Protein AF-A0A2J8W135-F1 (afdb_monomer)

pLDDT: mean 88.97, std 16.4, range [32.12, 98.81]

Radius of gyration: 19.26 Å; Cα contacts (8 Å, |Δi|>4): 337; chains: 1; bounding box: 46×41×53 Å

Foldseek 3Di:
DPLAADVVQPVVVQAGAALVNVLVVVLQLLLLVQQPQLQVQCNAPPAHGDHRNDDGNSNRPRDPPDPQNCCVAPVVDHDDDDPQDNDPDDDPVCVVVSCVRRVSSVVRSVLLQLADEKAFDADPVRQTDWFKFKDWPSRAHPHGDIAHPRRMDDDHDHQAWTWIFTGDPPDDRDDTDIDHDGDDPPDSDRPYDYDDD

Sequence (197 aa):
PFDNGVQATGALYSRSLTPDDDVFQYLAHTYASRNPNMKKGDECKNKMNFPNGVTNGYSWYPLQGGMQDYNYIWAQCFEITLELSCCKYPREEKLPSFWNNNKASLMEYIKQVHLGVKGQVFDQNGNPLPNVIVEVQDRKHICPYRTNKYGEYYLLLLPGSYIINVTVSGHDPHLTKLLSFACKRGQDEFCLTSLMS

Secondary structure (DSSP, 8-state):
--SS--GGGTGGGT----TTHHHHHHHHHHHHTT-TTGGGS--STTS---GGG---HHHH---TT-HHHHHHHHS----------SSSS--GGGHHHHHHHHHHHHHHHHHGGG-SEEEE-B-TTS-B-TT-EEEETT---SS--B--TTSEEEE---SEEEEEEEE-TTS---EEEEEEE---TT-----------

InterPro domains:
  IPR000834 Peptidase M14, carboxypeptidase A [PF00246] (13-104)
  IPR000834 Peptidase M14, carboxypeptidase A [PS52035] (1-113)
  IPR000834 Peptidase M14, carboxypeptidase A [SM00631] (1-197)
  IPR008969 Carboxypeptidase-like, regulatory domain superfamily [SSF49464] (116-178)
  IPR050753 Peptidase M14 domain-containing protein [PTHR11532] (1-176)

Structure (mmCIF, N/CA/C/O backbone):
data_AF-A0A2J8W135-F1
#
_entry.id   AF-A0A2J8W135-F1
#
loop_
_atom_site.group_PDB
_atom_site.id
_atom_site.type_symbol
_atom_site.label_atom_id
_atom_site.label_alt_id
_atom_site.label_comp_id
_atom_site.label_asym_id
_atom_site.label_entity_id
_atom_site.label_seq_id
_atom_site.pdbx_PDB_ins_code
_atom_site.Cartn_x
_atom_site.Cartn_y
_atom_site.Cartn_z
_atom_site.occupancy
_atom_site.B_iso_or_equiv
_atom_site.auth_seq_id
_atom_site.auth_comp_id
_atom_site.auth_asym_id
_atom_site.auth_atom_id
_atom_site.pdbx_PDB_model_num
ATOM 1 N N . PRO A 1 1 ? 3.647 5.207 -2.486 1.00 94.94 1 PRO A N 1
ATOM 2 C CA . PRO A 1 1 ? 2.973 6.467 -2.109 1.00 94.94 1 PRO A CA 1
ATOM 3 C C . PRO A 1 1 ? 3.757 7.273 -1.056 1.00 94.94 1 PRO A C 1
ATOM 5 O O . PRO A 1 1 ? 4.661 6.739 -0.425 1.00 94.94 1 PRO A O 1
ATOM 8 N N . PHE A 1 2 ? 3.456 8.556 -0.881 1.00 98.38 2 PHE A N 1
ATOM 9 C CA . PHE A 1 2 ? 2.606 9.300 -1.812 1.00 98.38 2 PHE A CA 1
ATOM 10 C C . PHE A 1 2 ? 3.360 9.610 -3.114 1.00 98.38 2 PHE A C 1
ATOM 12 O O . PHE A 1 2 ? 4.586 9.766 -3.108 1.00 98.38 2 PHE A O 1
ATOM 19 N N . ASP A 1 3 ? 2.637 9.660 -4.229 1.00 97.56 3 ASP A N 1
ATOM 20 C CA . ASP A 1 3 ? 3.190 10.133 -5.498 1.00 97.56 3 ASP A CA 1
ATOM 21 C C . ASP A 1 3 ? 3.184 11.666 -5.564 1.00 97.56 3 ASP A C 1
ATOM 23 O O . ASP A 1 3 ? 4.073 12.264 -6.169 1.00 97.56 3 ASP A O 1
ATOM 27 N N . ASN A 1 4 ? 2.243 12.319 -4.876 1.00 97.25 4 ASN A N 1
ATOM 28 C CA . ASN A 1 4 ? 2.271 13.757 -4.613 1.00 97.25 4 ASN A CA 1
ATOM 29 C C . ASN A 1 4 ? 2.736 14.081 -3.177 1.00 97.25 4 ASN A C 1
ATOM 31 O O . ASN A 1 4 ? 2.881 13.203 -2.329 1.00 97.25 4 ASN A O 1
ATOM 35 N N . GLY A 1 5 ? 2.979 15.353 -2.861 1.00 95.75 5 GLY A N 1
ATOM 36 C CA . GLY A 1 5 ? 3.451 15.730 -1.532 1.00 95.75 5 GLY A CA 1
ATOM 37 C C . GLY A 1 5 ? 3.253 17.188 -1.160 1.00 95.75 5 GLY A C 1
ATOM 38 O O . GLY A 1 5 ? 3.021 18.055 -1.998 1.00 95.75 5 GLY A O 1
ATOM 39 N N . VAL A 1 6 ? 3.365 17.441 0.141 1.00 96.12 6 VAL A N 1
ATOM 40 C CA . VAL A 1 6 ? 3.362 18.772 0.757 1.00 96.12 6 VAL A CA 1
ATOM 41 C C . VAL A 1 6 ? 4.519 18.862 1.752 1.00 96.12 6 VAL A C 1
ATOM 43 O O . VAL A 1 6 ? 5.161 17.863 2.076 1.00 96.12 6 VAL A O 1
ATOM 46 N N . GLN A 1 7 ? 4.803 20.053 2.283 1.00 96.00 7 GLN A N 1
ATOM 47 C CA . GLN A 1 7 ? 5.889 20.221 3.257 1.00 96.00 7 GLN A CA 1
ATOM 48 C C . GLN A 1 7 ? 5.752 19.267 4.458 1.00 96.00 7 GLN A C 1
ATOM 50 O O . GLN A 1 7 ? 6.748 18.689 4.886 1.00 96.00 7 GLN A O 1
ATOM 55 N N . ALA A 1 8 ? 4.524 19.045 4.939 1.00 94.25 8 ALA A N 1
ATOM 56 C CA . ALA A 1 8 ? 4.234 18.159 6.067 1.00 94.25 8 ALA A CA 1
ATOM 57 C C . ALA A 1 8 ? 4.579 16.680 5.808 1.00 94.25 8 ALA A C 1
ATOM 59 O O . ALA A 1 8 ? 4.915 15.971 6.749 1.00 94.25 8 ALA A O 1
ATOM 60 N N . THR A 1 9 ? 4.545 16.219 4.553 1.00 95.00 9 THR A N 1
ATOM 61 C CA . THR A 1 9 ? 4.928 14.843 4.187 1.00 95.00 9 THR A CA 1
ATOM 62 C C . THR A 1 9 ? 6.405 14.720 3.805 1.00 95.00 9 THR A C 1
ATOM 64 O O . THR A 1 9 ? 6.890 13.618 3.553 1.00 95.00 9 THR A O 1
ATOM 67 N N . GLY A 1 10 ? 7.146 15.835 3.807 1.00 95.31 10 GLY A N 1
ATOM 68 C CA . GLY A 1 10 ? 8.584 15.863 3.556 1.00 95.31 10 GLY A CA 1
ATOM 69 C C . GLY A 1 10 ? 8.989 16.340 2.164 1.00 95.31 10 GLY A C 1
ATOM 70 O O . GLY A 1 10 ? 10.135 16.105 1.786 1.00 95.31 10 GLY A O 1
ATOM 71 N N . ALA A 1 11 ? 8.116 17.036 1.422 1.00 94.81 11 ALA A N 1
ATOM 72 C CA . ALA A 1 11 ? 8.385 17.469 0.043 1.00 94.81 11 ALA A CA 1
ATOM 73 C C . ALA A 1 11 ? 9.713 18.239 -0.133 1.00 94.81 11 ALA A C 1
ATOM 75 O O . ALA A 1 11 ? 10.390 18.074 -1.146 1.00 94.81 11 ALA A O 1
ATOM 76 N N . LEU A 1 12 ? 10.136 19.022 0.872 1.00 95.19 12 LEU A N 1
ATOM 77 C CA . LEU A 1 12 ? 11.428 19.735 0.873 1.00 95.19 12 LEU A CA 1
ATOM 78 C C . LEU A 1 12 ? 12.649 18.801 0.903 1.00 95.19 12 LEU A C 1
ATOM 80 O O . LEU A 1 12 ? 13.740 19.193 0.505 1.00 95.19 12 LEU A O 1
ATOM 84 N N . TYR A 1 13 ? 12.464 17.563 1.355 1.00 95.81 13 TYR A N 1
ATOM 85 C CA . TYR A 1 13 ? 13.472 16.506 1.373 1.00 95.81 13 TYR A CA 1
ATOM 86 C C . TYR A 1 13 ? 13.341 15.564 0.168 1.00 95.81 13 TYR A C 1
ATOM 88 O O . TYR A 1 13 ? 13.873 14.459 0.205 1.00 95.81 13 TYR A O 1
ATOM 96 N N . SER A 1 14 ? 12.619 15.978 -0.883 1.00 95.88 14 SER A N 1
ATOM 97 C CA . SER A 1 14 ? 12.374 15.173 -2.090 1.00 95.88 14 SER A CA 1
ATOM 98 C C . SER A 1 14 ? 11.772 13.795 -1.783 1.00 95.88 14 SER A C 1
ATOM 100 O O . SER A 1 14 ? 12.155 12.789 -2.374 1.00 95.88 14 SER A O 1
ATOM 102 N N . ARG A 1 15 ? 10.835 13.739 -0.831 1.00 96.06 15 ARG A N 1
ATOM 103 C CA . ARG A 1 15 ? 10.061 12.541 -0.464 1.00 96.06 15 ARG A CA 1
ATOM 104 C C . ARG A 1 15 ? 8.670 12.934 0.020 1.00 96.06 15 ARG A C 1
ATOM 106 O O . ARG A 1 15 ? 8.476 14.060 0.466 1.00 96.06 15 ARG A O 1
ATOM 113 N N . SER A 1 16 ? 7.725 12.004 -0.023 1.00 98.25 16 SER A N 1
ATOM 114 C CA . SER A 1 16 ? 6.396 12.192 0.561 1.00 98.25 16 SER A CA 1
ATOM 115 C C . SER A 1 16 ? 5.960 10.919 1.279 1.00 98.25 16 SER A C 1
ATOM 117 O O . SER A 1 16 ? 5.595 9.937 0.633 1.00 98.25 16 SER A O 1
ATOM 119 N N . LEU A 1 17 ? 6.068 10.911 2.609 1.00 98.19 17 LEU A N 1
ATOM 120 C CA . LEU A 1 17 ? 5.848 9.715 3.427 1.00 98.19 17 LEU A CA 1
ATOM 121 C C . LEU A 1 17 ? 4.384 9.586 3.864 1.00 98.19 17 LEU A C 1
ATOM 123 O O . LEU A 1 17 ? 3.736 10.575 4.215 1.00 98.19 17 LEU A O 1
ATOM 127 N N . THR A 1 18 ? 3.887 8.353 3.872 1.00 98.25 18 THR A N 1
ATOM 128 C CA . THR A 1 18 ? 2.586 7.980 4.438 1.00 98.25 18 THR A CA 1
ATOM 129 C C . THR A 1 18 ? 2.711 7.650 5.931 1.00 98.25 18 THR A C 1
ATOM 131 O O . THR A 1 18 ? 3.793 7.253 6.368 1.00 98.25 18 THR A O 1
ATOM 134 N N . PRO A 1 19 ? 1.618 7.710 6.715 1.00 98.06 19 PRO A N 1
ATOM 135 C CA . PRO A 1 19 ? 1.574 7.119 8.057 1.00 98.06 19 PRO A CA 1
ATOM 136 C C . PRO A 1 19 ? 2.049 5.653 8.124 1.00 98.06 19 PRO A C 1
ATOM 138 O O . PRO A 1 19 ? 2.665 5.261 9.110 1.00 98.06 19 PRO A O 1
ATOM 141 N N . ASP A 1 20 ? 1.824 4.869 7.062 1.00 98.38 20 ASP A N 1
ATOM 142 C CA . ASP A 1 20 ? 2.224 3.455 6.950 1.00 98.38 20 ASP A CA 1
ATOM 143 C C . ASP A 1 20 ? 3.418 3.231 6.003 1.00 98.38 20 ASP A C 1
ATOM 145 O O . ASP A 1 20 ? 3.472 2.241 5.269 1.00 98.38 20 ASP A O 1
ATOM 149 N N . ASP A 1 21 ? 4.365 4.175 5.952 1.00 98.50 21 ASP A N 1
ATOM 150 C CA . ASP A 1 21 ? 5.515 4.099 5.030 1.00 98.50 21 ASP A CA 1
ATOM 151 C C . ASP A 1 21 ? 6.329 2.801 5.201 1.00 98.50 21 ASP A C 1
ATOM 153 O O . ASP A 1 21 ? 6.804 2.227 4.223 1.00 98.50 21 ASP A O 1
ATOM 157 N N . ASP A 1 22 ? 6.411 2.273 6.424 1.00 98.25 22 ASP A N 1
ATOM 158 C CA . ASP A 1 22 ? 7.051 0.992 6.725 1.00 98.25 22 ASP A CA 1
ATOM 159 C C . ASP A 1 22 ? 6.372 -0.190 6.011 1.00 98.25 22 ASP A C 1
ATOM 161 O O . ASP A 1 22 ? 7.045 -1.034 5.410 1.00 98.25 22 ASP A O 1
ATOM 165 N N . VAL A 1 23 ? 5.036 -0.229 6.021 1.00 98.31 23 VAL A N 1
ATOM 166 C CA . VAL A 1 23 ? 4.239 -1.250 5.334 1.00 98.31 23 VAL A CA 1
ATOM 167 C C . VAL A 1 23 ? 4.392 -1.093 3.823 1.00 98.31 23 VAL A C 1
ATOM 169 O O . VAL A 1 23 ? 4.637 -2.083 3.138 1.00 98.31 23 VAL A O 1
ATOM 172 N N . PHE A 1 24 ? 4.330 0.129 3.283 1.00 98.81 24 PHE A N 1
ATOM 173 C CA . PHE A 1 24 ? 4.513 0.351 1.844 1.00 98.81 24 PHE A CA 1
ATOM 174 C C . PHE A 1 24 ? 5.907 -0.043 1.353 1.00 98.81 24 PHE A C 1
ATOM 176 O O . PHE A 1 24 ? 6.020 -0.698 0.313 1.00 98.81 24 PHE A O 1
ATOM 183 N N . GLN A 1 25 ? 6.961 0.288 2.103 1.00 98.62 25 GLN A N 1
ATOM 184 C CA . GLN A 1 25 ? 8.315 -0.165 1.786 1.00 98.62 25 GLN A CA 1
ATOM 185 C C . GLN A 1 25 ? 8.402 -1.695 1.803 1.00 98.62 25 GLN A C 1
ATOM 187 O O . GLN A 1 25 ? 8.938 -2.293 0.867 1.00 98.62 25 GLN A O 1
ATOM 192 N N . TYR A 1 26 ? 7.825 -2.349 2.815 1.00 98.56 26 TYR A N 1
ATOM 193 C CA . TYR A 1 26 ? 7.779 -3.809 2.892 1.00 98.56 26 TYR A CA 1
ATOM 194 C C . TYR A 1 26 ? 7.028 -4.440 1.706 1.00 98.56 26 TYR A C 1
ATOM 196 O O . TYR A 1 26 ? 7.513 -5.402 1.104 1.00 98.56 26 TYR A O 1
ATOM 204 N N . LEU A 1 27 ? 5.872 -3.887 1.328 1.00 98.69 27 LEU A N 1
ATOM 205 C CA . LEU A 1 27 ? 5.065 -4.338 0.191 1.00 98.69 27 LEU A CA 1
ATOM 206 C C . LEU A 1 27 ? 5.826 -4.201 -1.137 1.00 98.69 27 LEU A C 1
ATOM 208 O O . LEU A 1 27 ? 5.899 -5.159 -1.913 1.00 98.69 27 LEU A O 1
ATOM 212 N N . ALA A 1 28 ? 6.459 -3.049 -1.372 1.00 98.75 28 ALA A N 1
ATOM 213 C CA . ALA A 1 28 ? 7.269 -2.809 -2.563 1.00 98.75 28 ALA A CA 1
ATOM 214 C C . ALA A 1 28 ? 8.467 -3.773 -2.635 1.00 98.75 28 ALA A C 1
ATOM 216 O O . ALA A 1 28 ? 8.700 -4.413 -3.665 1.00 98.75 28 ALA A O 1
ATOM 217 N N . HIS A 1 29 ? 9.186 -3.957 -1.522 1.00 98.56 29 HIS A N 1
ATOM 218 C CA . HIS A 1 29 ? 10.300 -4.902 -1.446 1.00 98.56 29 HIS A CA 1
ATOM 219 C C . HIS A 1 29 ? 9.859 -6.359 -1.618 1.00 98.56 29 HIS A C 1
ATOM 221 O O . HIS A 1 29 ? 10.585 -7.144 -2.234 1.00 98.56 29 HIS A O 1
ATOM 227 N N . THR A 1 30 ? 8.677 -6.733 -1.125 1.00 98.50 30 THR A N 1
ATOM 228 C CA . THR A 1 30 ? 8.120 -8.081 -1.312 1.00 98.50 30 THR A CA 1
ATOM 229 C C . THR A 1 30 ? 7.990 -8.410 -2.796 1.00 98.50 30 THR A C 1
ATOM 231 O O . THR A 1 30 ? 8.451 -9.466 -3.233 1.00 98.50 30 THR A O 1
ATOM 234 N N . TYR A 1 31 ? 7.454 -7.482 -3.593 1.00 98.75 31 TYR A N 1
ATOM 235 C CA . TYR A 1 31 ? 7.347 -7.672 -5.037 1.00 98.75 31 TYR A CA 1
ATOM 236 C C . TYR A 1 31 ? 8.724 -7.653 -5.719 1.00 98.75 31 TYR A C 1
ATOM 238 O O . TYR A 1 31 ? 9.101 -8.604 -6.416 1.00 98.75 31 TYR A O 1
ATOM 246 N N . ALA A 1 32 ? 9.495 -6.582 -5.503 1.00 98.44 32 ALA A N 1
ATOM 247 C CA . ALA A 1 32 ? 10.746 -6.329 -6.214 1.00 98.44 32 ALA A CA 1
ATOM 248 C C . ALA A 1 32 ? 11.812 -7.396 -5.934 1.00 98.44 32 ALA A C 1
ATOM 250 O O . ALA A 1 32 ? 12.484 -7.857 -6.856 1.00 98.44 32 ALA A O 1
ATOM 251 N N . SER A 1 33 ? 11.927 -7.871 -4.688 1.00 98.19 33 SER A N 1
ATOM 252 C CA . SER A 1 33 ? 12.932 -8.871 -4.290 1.00 98.19 33 SER A CA 1
ATOM 253 C C . SER A 1 33 ? 12.772 -10.228 -4.989 1.00 98.19 33 SER A C 1
ATOM 255 O O . SER A 1 33 ? 13.736 -11.003 -5.075 1.00 98.19 33 SER A O 1
ATOM 257 N N . ARG A 1 34 ? 11.567 -10.515 -5.498 1.00 98.19 34 ARG A N 1
ATOM 258 C CA . ARG A 1 34 ? 11.204 -11.748 -6.209 1.00 98.19 34 ARG A CA 1
ATOM 259 C C . ARG A 1 34 ? 11.261 -11.618 -7.729 1.00 98.19 34 ARG A C 1
ATOM 261 O O . ARG A 1 34 ? 11.247 -12.647 -8.399 1.00 98.19 34 ARG A O 1
ATOM 268 N N . ASN A 1 35 ? 11.413 -10.404 -8.257 1.00 98.44 35 ASN A N 1
ATOM 269 C CA . ASN A 1 35 ? 11.597 -10.170 -9.683 1.00 98.44 35 ASN A CA 1
ATOM 270 C C . ASN A 1 35 ? 13.106 -10.026 -9.993 1.00 98.44 35 ASN A C 1
ATOM 272 O O . ASN A 1 35 ? 13.745 -9.076 -9.526 1.00 98.44 35 ASN A O 1
ATOM 276 N N . PRO A 1 36 ? 13.707 -10.939 -10.786 1.00 96.88 36 PRO A N 1
ATOM 277 C CA . PRO A 1 36 ? 15.146 -10.935 -11.059 1.00 96.88 36 PRO A CA 1
ATOM 278 C C . PRO A 1 36 ? 15.677 -9.669 -11.737 1.00 96.88 36 PRO A C 1
ATOM 280 O O . PRO A 1 36 ? 16.853 -9.348 -11.571 1.00 96.88 36 PRO A O 1
ATOM 283 N N . ASN A 1 37 ? 14.844 -8.971 -12.511 1.00 95.44 37 ASN A N 1
ATOM 284 C CA . ASN A 1 37 ? 15.227 -7.756 -13.227 1.00 95.44 37 ASN A CA 1
ATOM 285 C C . ASN A 1 37 ? 15.028 -6.520 -12.352 1.00 95.44 37 ASN A C 1
ATOM 287 O O . ASN A 1 37 ? 15.956 -5.732 -12.198 1.00 95.44 37 ASN A O 1
ATOM 291 N N . MET A 1 38 ? 13.859 -6.400 -11.717 1.00 96.94 38 MET A N 1
ATOM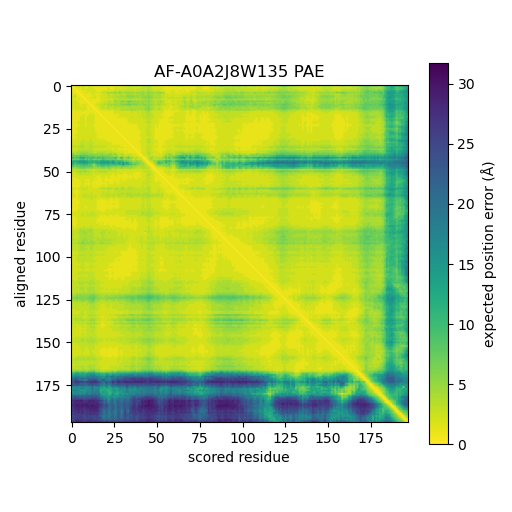 292 C CA . MET A 1 38 ? 13.520 -5.259 -10.862 1.00 96.94 38 MET A CA 1
ATOM 293 C C . MET A 1 38 ? 14.509 -5.113 -9.700 1.00 96.94 38 MET A C 1
ATOM 295 O O . MET A 1 38 ? 15.025 -4.023 -9.475 1.00 96.94 38 MET A O 1
ATOM 299 N N . LYS A 1 39 ? 14.868 -6.218 -9.026 1.00 95.94 39 LYS A N 1
ATOM 300 C CA . LYS A 1 39 ? 15.801 -6.206 -7.886 1.00 95.94 39 LYS A CA 1
ATOM 301 C C . LYS A 1 39 ? 17.176 -5.607 -8.209 1.00 95.94 39 LYS A C 1
ATOM 303 O O . LYS A 1 39 ? 17.824 -5.090 -7.304 1.00 95.94 39 LYS A O 1
ATOM 308 N N . LYS A 1 40 ? 17.639 -5.696 -9.463 1.00 93.75 40 LYS A N 1
ATOM 309 C CA . LYS 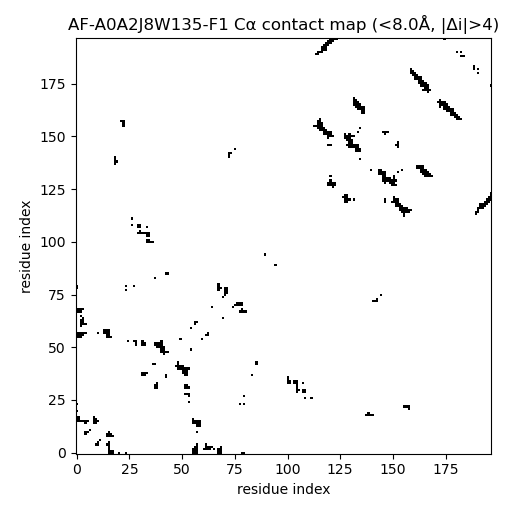A 1 40 ? 18.947 -5.150 -9.871 1.00 93.75 40 LYS A CA 1
ATOM 310 C C . LYS A 1 40 ? 18.987 -3.628 -9.742 1.00 93.75 40 LYS A C 1
ATOM 312 O O . LYS A 1 40 ? 20.017 -3.075 -9.382 1.00 93.75 40 LYS A O 1
ATOM 317 N N . GLY A 1 41 ? 17.854 -2.970 -9.988 1.00 90.69 41 GLY A N 1
ATOM 318 C CA . GLY A 1 41 ? 17.707 -1.524 -9.852 1.00 90.69 41 GLY A CA 1
ATOM 319 C C . GLY A 1 41 ? 18.273 -0.686 -11.000 1.00 90.69 41 GLY A C 1
ATOM 320 O O . GLY A 1 41 ? 18.007 0.509 -11.039 1.00 90.69 41 GLY A O 1
ATOM 321 N N . ASP A 1 42 ? 19.002 -1.284 -11.944 1.00 88.44 42 ASP A N 1
ATOM 322 C CA . ASP A 1 42 ? 19.684 -0.613 -13.063 1.00 88.44 42 ASP A CA 1
ATOM 323 C C . ASP A 1 42 ? 19.342 -1.221 -14.442 1.00 88.44 42 ASP A C 1
ATOM 325 O O . ASP A 1 42 ? 20.053 -1.031 -15.429 1.00 88.44 42 ASP A O 1
ATOM 329 N N . GLU A 1 43 ? 18.237 -1.969 -14.535 1.00 84.88 43 GLU A N 1
ATOM 330 C CA . GLU A 1 43 ? 17.900 -2.763 -15.727 1.00 84.88 43 GLU A CA 1
ATOM 331 C C . GLU A 1 43 ? 17.580 -1.903 -16.965 1.00 84.88 43 GLU A C 1
ATOM 333 O O . GLU A 1 43 ? 17.896 -2.274 -18.100 1.00 84.88 43 GLU A O 1
ATOM 338 N N . CYS A 1 44 ? 16.994 -0.722 -16.759 1.00 86.56 44 CYS A N 1
ATOM 339 C CA . CYS A 1 44 ? 16.597 0.176 -17.835 1.00 86.56 44 CYS A CA 1
ATOM 340 C C . CYS A 1 44 ? 17.703 1.167 -18.201 1.00 86.56 44 CYS A C 1
ATOM 342 O O . CYS A 1 44 ? 17.841 2.224 -17.587 1.00 86.56 44 CYS A O 1
ATOM 344 N N . LYS A 1 45 ? 18.428 0.879 -19.288 1.00 79.81 45 LYS A N 1
ATOM 345 C CA . LYS A 1 45 ? 19.399 1.818 -19.876 1.00 79.81 45 LYS A CA 1
ATOM 346 C C . LYS A 1 45 ? 18.741 3.180 -20.144 1.00 79.81 45 LYS A C 1
ATOM 348 O O . LYS A 1 45 ? 17.649 3.234 -20.711 1.00 79.81 45 LYS A O 1
ATOM 353 N N . ASN A 1 46 ? 19.423 4.264 -19.772 1.00 76.56 46 ASN A N 1
ATOM 354 C CA . ASN A 1 46 ? 18.961 5.658 -19.889 1.00 76.56 46 ASN A CA 1
ATOM 355 C C . ASN A 1 46 ? 17.725 6.020 -19.042 1.00 76.56 46 ASN A C 1
ATOM 357 O O . ASN A 1 46 ? 17.105 7.054 -19.289 1.00 76.56 46 ASN A O 1
ATOM 361 N N . LYS A 1 47 ? 17.355 5.199 -18.053 1.00 80.19 47 LYS A N 1
ATOM 362 C CA . LYS A 1 47 ? 16.408 5.588 -17.002 1.00 80.19 47 LYS A CA 1
ATOM 363 C C . LYS A 1 47 ? 17.139 5.739 -15.668 1.00 80.19 47 LYS A C 1
ATOM 365 O O . LYS A 1 47 ? 18.286 5.328 -15.527 1.00 80.19 47 LYS A O 1
ATOM 370 N N . MET A 1 48 ? 16.467 6.373 -14.711 1.00 86.56 48 MET A N 1
ATOM 371 C CA . MET A 1 48 ? 16.946 6.492 -13.337 1.00 86.56 48 MET A CA 1
ATOM 372 C C . MET A 1 48 ? 17.080 5.105 -12.696 1.00 86.56 48 MET A C 1
ATOM 374 O O . MET A 1 48 ? 16.240 4.235 -12.927 1.00 86.56 48 MET A O 1
ATOM 378 N N . ASN A 1 49 ? 18.131 4.920 -11.896 1.00 89.31 49 ASN A N 1
ATOM 379 C CA . ASN A 1 49 ? 18.340 3.695 -11.133 1.00 89.31 49 ASN A CA 1
ATOM 380 C C . ASN A 1 49 ? 17.577 3.757 -9.806 1.00 89.31 49 ASN A C 1
ATOM 382 O O . ASN A 1 49 ? 17.606 4.778 -9.117 1.00 89.31 49 ASN A O 1
ATOM 386 N N . PHE A 1 50 ? 16.976 2.636 -9.419 1.00 93.44 50 PHE A N 1
ATOM 387 C CA . PHE A 1 50 ? 16.250 2.472 -8.162 1.00 93.44 50 PHE A CA 1
ATOM 388 C C . PHE A 1 50 ? 16.883 1.334 -7.366 1.00 93.44 50 PHE A C 1
ATOM 390 O O . PHE A 1 50 ? 16.626 0.168 -7.672 1.00 93.44 50 PHE A O 1
ATOM 397 N N . PRO A 1 51 ? 17.740 1.620 -6.371 1.00 92.88 51 PRO A N 1
ATOM 398 C CA . PRO A 1 51 ? 18.364 0.583 -5.558 1.00 92.88 51 PRO A CA 1
ATOM 399 C C . PRO A 1 51 ? 17.323 -0.396 -5.001 1.00 92.88 51 PRO A C 1
ATOM 401 O O . PRO A 1 51 ? 16.303 0.013 -4.452 1.00 92.88 51 PRO A O 1
ATOM 404 N N . ASN A 1 52 ? 17.573 -1.700 -5.156 1.00 95.00 52 ASN A N 1
ATOM 405 C CA . ASN A 1 52 ? 16.647 -2.783 -4.789 1.00 95.00 52 ASN A CA 1
ATOM 406 C C . ASN A 1 52 ? 15.296 -2.788 -5.535 1.00 95.00 52 ASN A C 1
ATOM 408 O O . ASN A 1 52 ? 14.399 -3.539 -5.150 1.00 95.00 52 ASN A O 1
ATOM 412 N N . GLY A 1 53 ? 15.148 -1.993 -6.597 1.00 96.56 53 GLY A N 1
ATOM 413 C CA . GLY A 1 53 ? 13.954 -1.959 -7.438 1.00 96.56 53 GLY A CA 1
ATOM 414 C C . GLY A 1 53 ? 12.745 -1.267 -6.814 1.00 96.56 53 GLY A C 1
ATOM 415 O O . GLY A 1 53 ? 11.627 -1.536 -7.241 1.00 96.56 53 GLY A O 1
ATOM 416 N N . VAL A 1 54 ? 12.946 -0.420 -5.801 1.00 97.88 54 VAL A N 1
ATOM 417 C CA . VAL A 1 54 ? 11.868 0.299 -5.107 1.00 97.88 54 VAL A CA 1
ATOM 418 C C . VAL A 1 54 ? 12.169 1.793 -5.024 1.00 97.88 54 VAL A C 1
ATOM 420 O O . VAL A 1 54 ? 13.329 2.204 -5.010 1.00 97.88 54 VAL A O 1
ATOM 423 N N . THR A 1 55 ? 11.124 2.614 -4.950 1.00 97.75 55 THR A N 1
ATOM 424 C CA . THR A 1 55 ? 11.240 4.063 -4.761 1.00 97.75 55 THR A CA 1
ATOM 425 C C . THR A 1 55 ? 9.979 4.625 -4.113 1.00 97.75 55 THR A C 1
ATOM 427 O O . THR A 1 55 ? 8.892 4.070 -4.273 1.00 97.75 55 THR A O 1
ATOM 430 N N . ASN A 1 56 ? 10.107 5.750 -3.408 1.00 98.38 56 ASN A N 1
ATOM 431 C CA . ASN A 1 56 ? 8.960 6.598 -3.092 1.00 98.38 56 ASN A CA 1
ATOM 432 C C . ASN A 1 56 ? 8.519 7.327 -4.374 1.00 98.38 56 ASN A C 1
ATOM 434 O O . ASN A 1 56 ? 9.370 7.725 -5.174 1.00 98.38 56 ASN A O 1
ATOM 438 N N . GLY A 1 57 ? 7.207 7.485 -4.565 1.00 97.81 57 GLY A N 1
ATOM 439 C CA . GLY A 1 57 ? 6.640 8.090 -5.772 1.00 97.81 57 GLY A CA 1
ATOM 440 C C . GLY A 1 57 ? 7.148 9.511 -5.983 1.00 97.81 57 GLY A C 1
ATOM 441 O O . GLY A 1 57 ? 7.787 9.797 -6.993 1.00 97.81 57 GLY A O 1
ATOM 442 N N . TYR A 1 58 ? 7.000 10.357 -4.961 1.00 97.88 58 TYR A N 1
ATOM 443 C CA . TYR A 1 58 ? 7.488 11.736 -4.989 1.00 97.88 58 TYR A CA 1
ATOM 444 C C . TYR A 1 58 ? 9.006 11.840 -5.209 1.00 97.88 58 TYR A C 1
ATOM 446 O O . TYR A 1 58 ? 9.464 12.734 -5.919 1.00 97.88 58 TYR A O 1
ATOM 454 N N . SER A 1 59 ? 9.795 10.928 -4.624 1.00 97.12 59 SER A N 1
ATOM 455 C CA . SER A 1 59 ? 11.252 10.879 -4.834 1.00 97.12 59 SER A CA 1
ATOM 456 C C . SER A 1 59 ? 11.652 10.544 -6.270 1.00 97.12 59 SER A C 1
ATOM 458 O O . SER A 1 59 ? 12.747 10.914 -6.688 1.00 97.12 59 SER A O 1
ATOM 460 N N . TRP A 1 60 ? 10.795 9.848 -7.020 1.00 96.00 60 TRP A N 1
ATOM 461 C CA . TRP A 1 60 ? 11.017 9.597 -8.439 1.00 96.00 60 TRP A CA 1
ATOM 462 C C . TRP A 1 60 ? 10.544 10.783 -9.282 1.00 96.00 60 TRP A C 1
ATOM 464 O O . TRP A 1 60 ? 11.343 11.382 -10.003 1.00 96.00 60 TRP A O 1
ATOM 474 N N . TYR A 1 61 ? 9.261 11.133 -9.186 1.00 93.88 61 TYR A N 1
ATOM 475 C CA . TYR A 1 61 ? 8.705 12.367 -9.731 1.00 93.88 61 TYR A CA 1
ATOM 476 C C . TYR A 1 61 ? 7.356 12.687 -9.063 1.00 93.88 61 TYR A C 1
ATOM 478 O O . TYR A 1 61 ? 6.533 11.787 -8.900 1.00 93.88 61 TYR A O 1
ATOM 486 N N . PRO A 1 62 ? 7.074 13.960 -8.726 1.00 96.56 62 PRO A N 1
ATOM 487 C CA . PRO A 1 62 ? 5.762 14.345 -8.217 1.00 96.56 62 PRO A CA 1
ATOM 488 C C . PRO A 1 62 ? 4.661 14.089 -9.254 1.00 96.56 62 PRO A C 1
ATOM 490 O O . PRO A 1 62 ? 4.717 14.614 -10.369 1.00 96.56 62 PRO A O 1
ATOM 493 N N . LEU A 1 63 ? 3.642 13.315 -8.881 1.00 97.31 63 LEU A N 1
ATOM 494 C CA . LEU A 1 63 ? 2.489 13.009 -9.729 1.00 97.31 63 LEU A CA 1
ATOM 495 C C . LEU A 1 63 ? 1.192 13.400 -9.022 1.00 97.31 63 LEU A C 1
ATOM 497 O O . LEU A 1 63 ? 0.811 12.819 -8.011 1.00 97.31 63 LEU A O 1
ATOM 501 N N . GLN A 1 64 ? 0.473 14.366 -9.587 1.00 97.44 64 GLN A N 1
ATOM 502 C CA . GLN A 1 64 ? -0.817 14.806 -9.065 1.00 97.44 64 GLN A CA 1
ATOM 503 C C . GLN A 1 64 ? -1.967 13.976 -9.655 1.00 97.44 64 GLN A C 1
ATOM 505 O O . GLN A 1 64 ? -2.038 13.782 -10.866 1.00 97.44 64 GLN A O 1
ATOM 510 N N . GLY A 1 65 ? -2.907 13.543 -8.806 1.00 96.44 65 GLY A N 1
ATOM 511 C CA . GLY A 1 65 ? -4.138 12.871 -9.245 1.00 96.44 65 GLY A CA 1
ATOM 512 C C . GLY A 1 65 ? -3.968 11.394 -9.616 1.00 96.44 65 GLY A C 1
ATOM 513 O O . GLY A 1 65 ? -4.758 10.871 -10.397 1.00 96.44 65 GLY A O 1
ATOM 514 N N . GLY A 1 66 ? -2.938 10.730 -9.083 1.00 97.75 66 GLY A N 1
ATOM 515 C CA . GLY A 1 66 ? -2.706 9.301 -9.287 1.00 97.75 66 GLY A CA 1
ATOM 516 C C . GLY A 1 66 ? -3.711 8.410 -8.548 1.00 97.75 66 GLY A C 1
ATOM 517 O O . GLY A 1 66 ? -4.169 8.732 -7.450 1.00 97.75 66 GLY A O 1
ATOM 518 N N . MET A 1 67 ? -4.014 7.253 -9.141 1.00 98.56 67 MET A N 1
ATOM 519 C CA . MET A 1 67 ? -4.885 6.224 -8.554 1.00 98.56 67 MET A CA 1
ATOM 520 C C . MET A 1 67 ? -4.322 5.672 -7.234 1.00 98.56 67 MET A C 1
ATOM 522 O O . MET A 1 67 ? -5.074 5.439 -6.289 1.00 98.56 67 MET A O 1
ATOM 526 N N . GLN A 1 68 ? -2.995 5.569 -7.138 1.00 98.56 68 GLN A N 1
ATOM 527 C CA . GLN A 1 68 ? -2.297 5.049 -5.967 1.00 98.56 68 GLN A CA 1
ATOM 528 C C . GLN A 1 68 ? -2.583 5.880 -4.707 1.00 98.56 68 GLN A C 1
ATOM 530 O O . GLN A 1 68 ? -2.972 5.341 -3.670 1.00 98.56 68 GLN A O 1
ATOM 535 N N . ASP A 1 69 ? -2.442 7.204 -4.809 1.00 98.50 69 ASP A N 1
ATOM 536 C CA . ASP A 1 69 ? -2.739 8.125 -3.709 1.00 98.50 69 ASP A CA 1
ATOM 537 C C . ASP A 1 69 ? -4.244 8.159 -3.414 1.00 98.50 69 ASP A C 1
ATOM 539 O O . ASP A 1 69 ? -4.645 8.238 -2.252 1.00 98.50 69 ASP A O 1
ATOM 543 N N . TYR A 1 70 ? -5.084 8.045 -4.452 1.00 98.56 70 TYR A N 1
ATOM 544 C CA . TYR A 1 70 ? -6.533 8.024 -4.279 1.00 98.56 70 TYR A CA 1
ATOM 545 C C . TYR A 1 70 ? -6.997 6.839 -3.427 1.00 98.56 70 TYR A C 1
ATOM 547 O O . TYR A 1 70 ? -7.783 7.015 -2.492 1.00 98.56 70 TYR A O 1
ATOM 555 N N . ASN A 1 71 ? -6.489 5.641 -3.724 1.00 98.69 71 ASN A N 1
ATOM 556 C CA . ASN A 1 71 ? -6.852 4.428 -3.002 1.00 98.69 71 ASN A CA 1
ATOM 557 C C . ASN A 1 71 ? -6.512 4.519 -1.511 1.00 98.69 71 ASN A C 1
ATOM 559 O O . ASN A 1 71 ? -7.344 4.178 -0.667 1.00 98.69 71 ASN A O 1
ATOM 563 N N . TYR A 1 72 ? -5.328 5.039 -1.184 1.00 98.44 72 TYR A N 1
ATOM 564 C CA . TYR A 1 72 ? -4.887 5.143 0.204 1.00 98.44 72 TYR A CA 1
ATOM 565 C C . TYR A 1 72 ? -5.638 6.231 0.985 1.00 98.44 72 TYR A C 1
ATOM 567 O O . TYR A 1 72 ? -5.963 6.023 2.155 1.00 98.44 72 TYR A O 1
ATOM 575 N N . ILE A 1 73 ? -5.956 7.366 0.344 1.00 97.88 73 ILE A N 1
ATOM 576 C CA . ILE A 1 73 ? -6.650 8.488 0.996 1.00 97.88 73 ILE A CA 1
ATOM 577 C C . ILE A 1 73 ? -8.150 8.234 1.128 1.00 97.88 73 ILE A C 1
ATOM 579 O O . ILE A 1 73 ? -8.692 8.459 2.203 1.00 97.88 73 ILE A O 1
ATOM 583 N N . TRP A 1 74 ? -8.839 7.822 0.061 1.00 98.19 74 TRP A N 1
ATOM 584 C CA . TRP A 1 74 ? -10.309 7.798 0.036 1.00 98.19 74 TRP A CA 1
ATOM 585 C C . TRP A 1 74 ? -10.910 6.395 -0.008 1.00 98.19 74 TRP A C 1
ATOM 587 O O . TRP A 1 74 ? -12.032 6.217 0.459 1.00 98.19 74 TRP A O 1
ATOM 597 N N . ALA A 1 75 ? -10.199 5.402 -0.550 1.00 97.75 75 ALA A N 1
ATOM 598 C CA . ALA A 1 75 ? -10.729 4.042 -0.695 1.00 97.75 75 ALA A CA 1
ATOM 599 C C . ALA A 1 75 ? -10.321 3.087 0.442 1.00 97.75 75 ALA A C 1
ATOM 601 O O . ALA A 1 75 ? -10.712 1.922 0.419 1.00 97.75 75 ALA A O 1
ATOM 602 N N . GLN A 1 76 ? -9.545 3.563 1.425 1.00 97.81 76 GLN A N 1
ATOM 603 C CA . GLN A 1 76 ? -9.003 2.765 2.533 1.00 97.81 76 GLN A CA 1
ATOM 604 C C . GLN A 1 76 ? -8.236 1.509 2.067 1.00 97.81 76 GLN A C 1
ATOM 606 O O . GLN A 1 76 ? -8.309 0.452 2.696 1.00 97.81 76 GLN A O 1
ATOM 611 N N . CYS A 1 77 ? -7.533 1.605 0.934 1.00 97.88 77 CYS A N 1
ATOM 612 C CA . CYS A 1 77 ? -6.835 0.488 0.305 1.00 97.88 77 CYS A CA 1
ATOM 613 C C . CYS A 1 77 ? -5.381 0.855 -0.001 1.00 97.88 77 CYS A C 1
ATOM 615 O O . CYS A 1 77 ? -5.084 1.952 -0.471 1.00 97.88 77 CYS A O 1
ATOM 617 N N . PHE A 1 78 ? -4.462 -0.075 0.252 1.00 98.62 78 PHE A N 1
ATOM 618 C CA . PHE A 1 78 ? -3.040 0.139 0.016 1.00 98.62 78 PHE A CA 1
ATOM 619 C C . PHE A 1 78 ? -2.709 -0.289 -1.412 1.00 98.62 78 PHE A C 1
ATOM 621 O O . PHE A 1 78 ? -2.697 -1.478 -1.730 1.00 98.62 78 PHE A O 1
ATOM 628 N N . GLU A 1 79 ? -2.420 0.686 -2.269 1.00 98.81 79 GLU A N 1
ATOM 629 C CA . GLU A 1 79 ? -1.988 0.453 -3.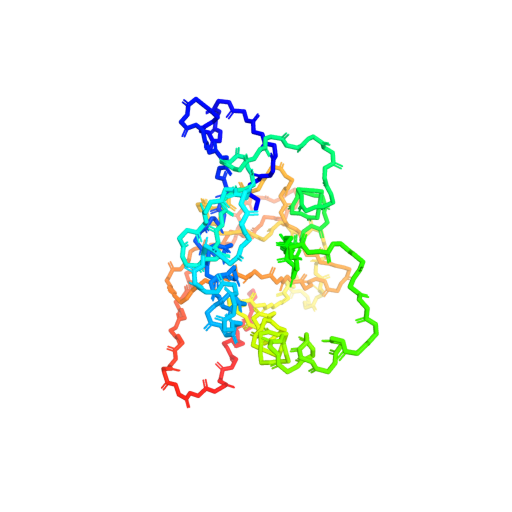645 1.00 98.81 79 GLU A C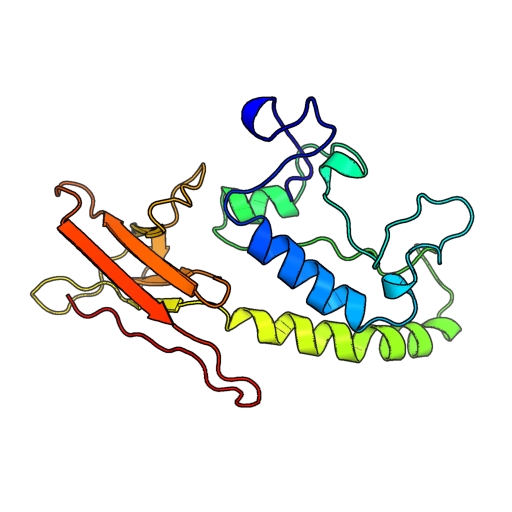A 1
ATOM 630 C C . GLU A 1 79 ? -0.517 0.847 -3.826 1.00 98.81 79 GLU A C 1
ATOM 632 O O . GLU A 1 79 ? -0.050 1.838 -3.257 1.00 98.81 79 GLU A O 1
ATOM 637 N N . ILE A 1 80 ? 0.211 0.077 -4.640 1.00 98.81 80 ILE A N 1
ATOM 638 C CA . ILE A 1 80 ? 1.529 0.452 -5.164 1.00 98.81 80 ILE A CA 1
ATOM 639 C C . ILE A 1 80 ? 1.525 0.349 -6.688 1.00 98.81 80 ILE A C 1
ATOM 641 O O . ILE A 1 80 ? 0.829 -0.487 -7.266 1.00 98.81 80 ILE A O 1
ATOM 645 N N . THR A 1 81 ? 2.360 1.153 -7.332 1.00 98.69 81 THR A N 1
ATOM 646 C CA . THR A 1 81 ? 2.585 1.107 -8.776 1.00 98.69 81 THR A CA 1
ATOM 647 C C . THR A 1 81 ? 3.731 0.154 -9.102 1.00 98.69 81 THR A C 1
ATOM 649 O O . THR A 1 81 ? 4.821 0.255 -8.541 1.00 98.69 81 THR A O 1
ATOM 652 N N . LEU A 1 82 ? 3.494 -0.776 -10.029 1.00 98.50 82 LEU A N 1
ATOM 653 C CA . LEU A 1 82 ? 4.479 -1.766 -10.464 1.00 98.50 82 LEU A CA 1
ATOM 654 C C . LEU A 1 82 ? 4.938 -1.484 -11.899 1.00 98.50 82 LEU A C 1
ATOM 656 O O . LEU A 1 82 ? 4.235 -1.776 -12.865 1.00 98.50 82 LEU A O 1
ATOM 660 N N . GLU A 1 83 ? 6.154 -0.963 -12.047 1.00 97.19 83 GLU A N 1
ATOM 661 C CA . GLU A 1 83 ? 6.775 -0.680 -13.346 1.00 97.19 83 GLU A CA 1
ATOM 662 C C . GLU A 1 83 ? 7.504 -1.922 -13.883 1.00 97.19 83 GLU A C 1
ATOM 664 O O . GLU A 1 83 ? 8.684 -2.154 -13.619 1.00 97.19 83 GLU A O 1
ATOM 669 N N . LEU A 1 84 ? 6.781 -2.773 -14.618 1.00 96.94 84 LEU A N 1
ATOM 670 C CA . LEU A 1 84 ? 7.235 -4.136 -14.943 1.00 96.94 84 LEU A CA 1
ATOM 671 C C . LEU A 1 84 ? 8.235 -4.237 -16.103 1.00 96.94 84 LEU A C 1
ATOM 673 O O . LEU A 1 84 ? 8.802 -5.310 -16.333 1.00 96.94 84 LEU A O 1
ATOM 677 N N . SER A 1 85 ? 8.407 -3.173 -16.892 1.00 95.06 85 SER A N 1
ATOM 678 C CA . SER A 1 85 ? 9.233 -3.229 -18.099 1.00 95.06 85 SER A CA 1
ATOM 679 C C . SER A 1 85 ? 9.791 -1.872 -18.525 1.00 95.06 85 SER A C 1
ATOM 681 O O . SER A 1 85 ? 9.123 -0.841 -18.473 1.00 95.06 85 SER A O 1
ATOM 683 N N . CYS A 1 86 ? 11.020 -1.869 -19.050 1.00 93.12 86 CYS A N 1
ATOM 684 C CA . CYS A 1 86 ? 11.590 -0.669 -19.664 1.00 93.12 86 CYS A CA 1
ATOM 685 C C . CYS A 1 86 ? 10.871 -0.289 -20.965 1.00 93.12 86 CYS A C 1
ATOM 687 O O . CYS A 1 86 ? 10.646 0.895 -21.233 1.00 93.12 86 CYS A O 1
ATOM 689 N N . CYS A 1 87 ? 10.544 -1.303 -21.770 1.00 94.38 87 CYS A N 1
ATOM 690 C CA . CYS A 1 87 ? 9.867 -1.186 -23.054 1.00 94.38 87 CYS A CA 1
ATOM 691 C C . CYS A 1 87 ? 8.357 -1.306 -22.842 1.00 94.38 87 CYS A C 1
ATOM 693 O O . CYS A 1 87 ? 7.876 -2.401 -22.582 1.00 94.38 87 CYS A O 1
ATOM 695 N N . LYS A 1 88 ? 7.629 -0.193 -23.001 1.00 95.06 88 LYS A N 1
ATOM 696 C CA . LYS A 1 88 ? 6.178 -0.114 -22.751 1.00 95.06 88 LYS A CA 1
ATOM 697 C C . LYS A 1 88 ? 5.347 -1.102 -23.578 1.00 95.06 88 LYS A C 1
ATOM 699 O O . LYS A 1 88 ? 4.288 -1.519 -23.132 1.00 95.06 88 LYS A O 1
ATOM 704 N N . TYR A 1 89 ? 5.819 -1.448 -24.776 1.00 97.12 89 TYR A N 1
ATOM 705 C CA . TYR A 1 89 ? 5.143 -2.367 -25.689 1.00 97.12 89 TYR A CA 1
ATOM 706 C C . TYR A 1 89 ? 6.164 -3.373 -26.249 1.00 97.12 89 TYR A C 1
ATOM 708 O O . TYR A 1 89 ? 6.720 -3.167 -27.331 1.00 97.12 89 TYR A O 1
ATOM 716 N N . PRO A 1 90 ? 6.492 -4.438 -25.499 1.00 96.44 90 PRO A N 1
ATOM 717 C CA . PRO A 1 90 ? 7.433 -5.449 -25.958 1.00 96.44 90 PRO A CA 1
ATOM 718 C C . PRO A 1 90 ? 6.805 -6.352 -27.029 1.00 96.44 90 PRO A C 1
ATOM 720 O O . PRO A 1 90 ? 5.594 -6.542 -27.074 1.00 96.44 90 PRO A O 1
ATOM 723 N N . ARG A 1 91 ? 7.647 -6.960 -27.872 1.00 98.31 91 ARG A N 1
ATOM 724 C CA . ARG A 1 91 ? 7.223 -8.006 -28.817 1.00 98.31 91 ARG A CA 1
ATOM 725 C C . ARG A 1 91 ? 6.702 -9.238 -28.069 1.00 98.31 91 ARG A C 1
ATOM 727 O O . ARG A 1 91 ? 7.248 -9.590 -27.023 1.00 98.31 91 ARG A O 1
ATOM 734 N N . GLU A 1 92 ? 5.707 -9.914 -28.642 1.00 98.50 92 GLU A N 1
ATOM 735 C CA . GLU A 1 92 ? 5.017 -11.072 -28.044 1.00 98.50 92 GLU A CA 1
ATOM 736 C C . GLU A 1 92 ? 5.966 -12.198 -27.612 1.00 98.50 92 GLU A C 1
ATOM 738 O O . GLU A 1 92 ? 5.796 -12.793 -26.551 1.00 98.50 92 GLU A O 1
ATOM 743 N N . GLU A 1 93 ? 7.038 -12.421 -28.372 1.00 98.56 93 GLU A N 1
ATOM 744 C CA . GLU A 1 93 ? 8.105 -13.385 -28.065 1.00 98.56 93 GLU A CA 1
ATOM 745 C C . GLU A 1 93 ? 8.740 -13.199 -26.668 1.00 98.56 93 GLU A C 1
ATOM 747 O O . GLU A 1 93 ? 9.315 -14.136 -26.117 1.00 98.56 93 GLU A O 1
ATOM 752 N N . LYS A 1 94 ? 8.638 -12.001 -26.071 1.00 98.06 94 LYS A N 1
ATOM 753 C CA . LYS A 1 94 ? 9.172 -11.701 -24.734 1.00 98.06 94 LYS A CA 1
ATOM 754 C C . LYS A 1 94 ? 8.191 -12.011 -23.603 1.00 98.06 94 LYS A C 1
ATOM 756 O O . LYS A 1 94 ? 8.619 -12.074 -22.449 1.00 98.06 94 LYS A O 1
ATOM 761 N N . LEU A 1 95 ? 6.902 -12.205 -23.894 1.00 98.44 95 LEU A N 1
ATOM 762 C CA . LEU A 1 95 ? 5.858 -12.417 -22.883 1.00 98.44 95 LEU A CA 1
ATOM 763 C C . LEU A 1 95 ? 6.135 -13.617 -21.957 1.00 98.44 95 LEU A C 1
ATOM 765 O O . LEU A 1 95 ? 5.978 -13.447 -20.746 1.00 98.44 95 LEU A O 1
ATOM 769 N N . PRO A 1 96 ? 6.636 -14.778 -22.436 1.00 98.62 96 PRO A N 1
ATOM 770 C CA . PRO A 1 96 ? 6.989 -15.887 -21.544 1.00 98.62 96 PRO A CA 1
ATOM 771 C C . PRO A 1 96 ? 8.061 -15.514 -20.509 1.00 98.62 96 PRO A C 1
ATOM 773 O O . PRO A 1 96 ? 8.001 -15.950 -19.360 1.00 98.62 96 PRO A O 1
ATOM 776 N N . SER A 1 97 ? 9.021 -14.664 -20.888 1.00 98.12 97 SER A N 1
ATOM 777 C CA . SER A 1 97 ? 10.057 -14.167 -19.975 1.00 98.12 97 SER A CA 1
ATOM 778 C C . SER A 1 97 ? 9.481 -13.199 -18.938 1.00 98.12 97 SER A C 1
ATOM 780 O O . SER A 1 97 ? 9.774 -13.325 -17.748 1.00 98.12 97 SER A O 1
ATOM 782 N N . PHE A 1 98 ? 8.593 -12.283 -19.351 1.00 98.44 98 PHE A N 1
ATOM 783 C CA . PHE A 1 98 ? 7.885 -11.406 -18.413 1.00 98.44 98 PHE A CA 1
ATOM 784 C C . PHE A 1 98 ? 7.059 -12.197 -17.403 1.00 98.44 98 PHE A C 1
ATOM 786 O O . PHE A 1 98 ? 7.128 -11.905 -16.210 1.00 98.44 98 PHE A O 1
ATOM 793 N N . TRP A 1 99 ? 6.327 -13.218 -17.850 1.00 98.69 99 TRP A N 1
ATOM 794 C CA . TRP A 1 99 ? 5.585 -14.093 -16.950 1.00 98.69 99 TRP A CA 1
ATOM 795 C C . TRP A 1 99 ? 6.511 -14.769 -15.937 1.00 98.69 99 TRP A C 1
ATOM 797 O O . TRP A 1 99 ? 6.294 -14.647 -14.733 1.00 98.69 99 TRP A O 1
ATOM 807 N N . ASN A 1 100 ? 7.582 -15.413 -16.404 1.00 98.56 100 ASN A N 1
ATOM 808 C CA . ASN A 1 100 ? 8.508 -16.129 -15.527 1.00 98.56 100 ASN A CA 1
ATOM 809 C C . ASN A 1 100 ? 9.158 -15.214 -14.478 1.00 98.56 100 ASN A C 1
ATOM 811 O O . ASN A 1 100 ? 9.286 -15.615 -13.323 1.00 98.56 100 ASN A O 1
ATOM 815 N N . ASN A 1 101 ? 9.504 -13.979 -14.850 1.00 98.25 101 ASN A N 1
ATOM 816 C CA . ASN A 1 101 ? 10.124 -13.019 -13.934 1.00 98.25 101 ASN A CA 1
ATOM 817 C C . ASN A 1 101 ? 9.145 -12.411 -12.917 1.00 98.25 101 ASN A C 1
ATOM 819 O O . ASN A 1 101 ? 9.587 -11.979 -11.857 1.00 98.25 101 ASN A O 1
ATOM 823 N N . ASN A 1 102 ? 7.841 -12.368 -13.215 1.00 98.75 102 ASN A N 1
ATOM 824 C CA . ASN A 1 102 ? 6.837 -11.733 -12.351 1.00 98.75 102 ASN A CA 1
ATOM 825 C C . ASN A 1 102 ? 5.963 -12.726 -11.578 1.00 98.75 102 ASN A C 1
ATOM 827 O O . ASN A 1 102 ? 5.363 -12.345 -10.575 1.00 98.75 102 ASN A O 1
ATOM 831 N N . LYS A 1 103 ? 5.888 -13.994 -12.002 1.00 98.62 103 LYS A N 1
ATOM 832 C CA . LYS A 1 103 ? 5.009 -15.006 -11.397 1.00 98.62 103 LYS A CA 1
ATOM 833 C C . LYS A 1 103 ? 5.204 -15.111 -9.884 1.00 98.62 103 LYS A C 1
ATOM 835 O O . LYS A 1 103 ? 4.231 -15.056 -9.140 1.00 98.62 103 LYS A O 1
ATOM 840 N N . ALA A 1 104 ? 6.448 -15.243 -9.422 1.00 98.44 104 ALA A N 1
ATOM 841 C CA . ALA A 1 104 ? 6.737 -15.332 -7.991 1.00 98.44 104 ALA A CA 1
ATOM 842 C C . ALA A 1 104 ? 6.390 -14.027 -7.255 1.00 98.44 104 ALA A C 1
ATOM 844 O O . ALA A 1 104 ? 5.775 -14.079 -6.195 1.00 98.44 104 ALA A O 1
ATOM 845 N N . SER A 1 105 ? 6.717 -12.868 -7.835 1.00 98.56 105 SER A N 1
ATOM 846 C CA . SER A 1 105 ? 6.396 -11.554 -7.264 1.00 98.56 105 SER A CA 1
ATOM 847 C C . SER A 1 105 ? 4.899 -11.333 -7.080 1.00 98.56 105 SER A C 1
ATOM 849 O O . SER A 1 105 ? 4.485 -10.892 -6.014 1.00 98.56 105 SER A O 1
ATOM 851 N N . LEU A 1 106 ? 4.079 -11.685 -8.076 1.00 98.75 106 LEU A N 1
ATOM 852 C CA . LEU A 1 106 ? 2.619 -11.578 -7.993 1.00 98.75 106 LEU A CA 1
ATOM 853 C C . LEU A 1 106 ? 2.054 -12.458 -6.873 1.00 98.75 106 LEU A C 1
ATOM 855 O O . LEU A 1 106 ? 1.249 -11.989 -6.072 1.00 98.75 106 LEU A O 1
ATOM 859 N N . MET A 1 107 ? 2.506 -13.713 -6.790 1.00 98.38 107 MET A N 1
ATOM 860 C CA . MET A 1 107 ? 2.052 -14.638 -5.748 1.00 98.38 107 MET A CA 1
ATOM 861 C C . MET A 1 107 ? 2.449 -14.159 -4.351 1.00 98.38 107 MET A C 1
ATOM 863 O O . MET A 1 107 ? 1.624 -14.176 -3.442 1.00 98.38 107 MET A O 1
ATOM 867 N N . GLU A 1 108 ? 3.693 -13.711 -4.173 1.00 97.88 108 GLU A N 1
ATOM 868 C CA . GLU A 1 108 ? 4.174 -13.215 -2.881 1.00 97.88 108 GLU A CA 1
ATOM 869 C C . GLU A 1 108 ? 3.507 -11.896 -2.483 1.00 97.88 108 GLU A C 1
ATOM 871 O O . GLU A 1 108 ? 3.240 -11.697 -1.303 1.00 97.88 108 GLU A O 1
ATOM 876 N N . TYR A 1 109 ? 3.176 -11.029 -3.441 1.00 98.50 109 TYR A N 1
ATOM 877 C CA . TYR A 1 109 ? 2.471 -9.776 -3.180 1.00 98.50 109 TYR A CA 1
ATOM 878 C C . TYR A 1 109 ? 1.014 -9.998 -2.757 1.00 98.50 109 TYR A C 1
ATOM 880 O O . TYR A 1 109 ? 0.581 -9.429 -1.760 1.00 98.50 109 TYR A O 1
ATOM 888 N N . ILE A 1 110 ? 0.272 -10.884 -3.438 1.00 97.88 110 ILE A N 1
ATOM 889 C CA . ILE A 1 110 ? -1.122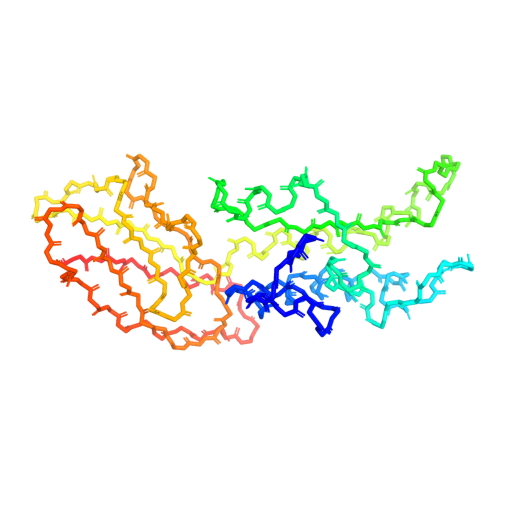 -11.200 -3.069 1.00 97.88 110 ILE A CA 1
ATOM 890 C C . ILE A 1 110 ? -1.201 -11.765 -1.648 1.00 97.88 110 ILE A C 1
ATOM 892 O O . ILE A 1 110 ? -2.110 -11.406 -0.904 1.00 97.88 110 ILE A O 1
ATOM 896 N N . LYS A 1 111 ? -0.229 -12.585 -1.227 1.00 96.06 111 LYS A N 1
ATOM 897 C CA . LYS A 1 111 ? -0.167 -13.098 0.152 1.00 96.06 111 LYS A CA 1
ATOM 898 C C . LYS A 1 111 ? -0.117 -11.985 1.206 1.00 96.06 111 LYS A C 1
ATOM 900 O O . LYS A 1 111 ? -0.577 -12.205 2.322 1.00 96.06 111 LYS A O 1
ATOM 905 N N .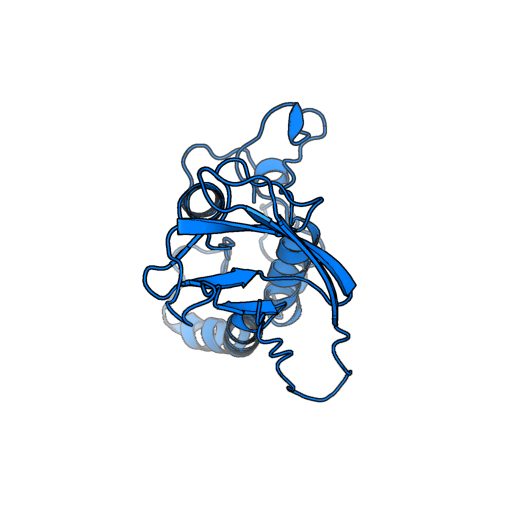 GLN A 1 112 ? 0.383 -10.792 0.868 1.00 96.94 112 GLN A N 1
ATOM 906 C CA . GLN A 1 112 ? 0.511 -9.684 1.821 1.00 96.94 112 GLN A CA 1
ATOM 907 C C . GLN A 1 112 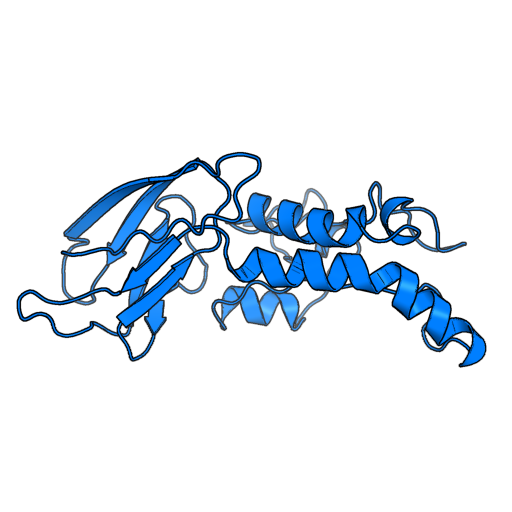? -0.820 -9.045 2.217 1.00 96.94 112 GLN A C 1
ATOM 909 O O . GLN A 1 112 ? -0.870 -8.344 3.225 1.00 96.94 112 GLN A O 1
ATOM 914 N N . VAL A 1 113 ? -1.921 -9.353 1.518 1.00 96.19 113 VAL A N 1
ATOM 915 C CA . VAL A 1 113 ? -3.283 -8.965 1.942 1.00 96.19 113 VAL A CA 1
ATOM 916 C C . VAL A 1 113 ? -3.649 -9.513 3.330 1.00 96.19 113 VAL A C 1
ATOM 918 O O . VAL A 1 113 ? -4.632 -9.110 3.945 1.00 96.19 113 VAL A O 1
ATOM 921 N N . HIS A 1 114 ? -2.860 -10.462 3.824 1.00 92.69 114 HIS A N 1
ATOM 922 C CA . HIS A 1 114 ? -3.047 -11.129 5.097 1.00 92.69 114 HIS A CA 1
ATOM 923 C C . HIS A 1 114 ? -2.156 -10.603 6.231 1.00 92.69 114 HIS A C 1
ATOM 925 O O . HIS A 1 114 ? -2.164 -11.187 7.315 1.00 92.69 114 HIS A O 1
ATOM 931 N N . LEU A 1 115 ? -1.395 -9.530 6.000 1.00 90.44 115 LEU A N 1
ATOM 932 C CA . LEU A 1 115 ? -0.637 -8.852 7.051 1.00 90.44 115 LEU A CA 1
ATOM 933 C C . LEU A 1 115 ? -1.558 -8.192 8.084 1.00 90.44 115 LEU A C 1
ATOM 935 O O . LEU A 1 115 ? -2.705 -7.845 7.808 1.00 90.44 115 LEU A O 1
ATOM 939 N N . GLY A 1 116 ? -0.993 -7.946 9.264 1.00 91.38 116 GLY A N 1
ATOM 940 C CA . GLY A 1 116 ? -1.623 -7.165 10.315 1.00 91.38 116 GLY A CA 1
ATOM 941 C C . GLY A 1 116 ? -2.818 -7.843 10.968 1.00 91.38 116 GLY A C 1
ATOM 942 O O . GLY A 1 116 ? -2.782 -9.029 11.294 1.00 91.38 116 GLY A O 1
ATOM 943 N N . VAL A 1 117 ? -3.856 -7.048 11.223 1.00 90.25 117 VAL A N 1
ATOM 944 C CA . VAL A 1 117 ? -5.021 -7.456 12.010 1.00 90.25 117 VAL A CA 1
ATOM 945 C C . VAL A 1 117 ? -6.315 -7.143 11.277 1.00 90.25 117 VAL A C 1
ATOM 947 O O . VAL A 1 117 ? -6.439 -6.152 10.558 1.00 90.25 117 VAL A O 1
ATOM 950 N N . LYS A 1 118 ? -7.312 -7.989 11.500 1.00 91.94 118 LYS A N 1
ATOM 951 C CA . LYS A 1 118 ? -8.670 -7.818 10.990 1.00 91.94 118 LYS A CA 1
ATOM 952 C C . LYS A 1 118 ? -9.665 -8.333 12.012 1.00 91.94 118 LYS A C 1
ATOM 954 O O . LYS A 1 118 ? -9.346 -9.253 12.763 1.00 91.94 118 LYS A O 1
ATOM 959 N N . GLY A 1 119 ? -10.866 -7.781 12.009 1.00 90.19 119 GLY A N 1
ATOM 960 C CA . GLY A 1 119 ? -11.911 -8.176 12.942 1.00 90.19 119 GLY A CA 1
ATOM 961 C C . GLY A 1 119 ? -13.198 -7.415 12.688 1.00 90.19 119 GLY A C 1
ATOM 962 O O . GLY A 1 119 ? -13.347 -6.776 11.651 1.00 90.19 119 GLY A O 1
ATOM 963 N N . GLN A 1 120 ? -14.114 -7.484 13.648 1.00 93.31 120 GLN A N 1
ATOM 964 C CA . GLN A 1 120 ? -15.394 -6.786 13.620 1.00 93.31 120 GLN A CA 1
ATOM 965 C C . GLN A 1 120 ? -15.586 -5.980 14.900 1.00 93.31 120 GLN A C 1
ATOM 967 O O . GLN A 1 120 ? -15.037 -6.334 15.940 1.00 93.31 120 GLN A O 1
ATOM 972 N N . VAL A 1 121 ? -16.355 -4.899 14.816 1.00 89.50 121 VAL A N 1
ATOM 973 C CA . VAL A 1 121 ? -16.785 -4.108 15.972 1.00 89.50 121 VAL A CA 1
ATOM 974 C C . VAL A 1 121 ? -18.263 -4.377 16.220 1.00 89.50 121 VAL A C 1
ATOM 976 O O . VAL A 1 121 ? -19.060 -4.292 15.285 1.00 89.50 121 VAL A O 1
ATOM 979 N N . PHE A 1 122 ? -18.625 -4.669 17.468 1.00 89.12 122 PHE A N 1
ATOM 980 C CA . PHE A 1 122 ? -19.997 -4.958 17.886 1.00 89.12 122 PHE A CA 1
ATOM 981 C C . PHE A 1 122 ? -20.461 -3.999 18.988 1.00 89.12 122 PHE A C 1
ATOM 983 O O . PHE A 1 122 ? -19.639 -3.442 19.717 1.00 89.12 122 PHE A O 1
ATOM 990 N N . ASP A 1 123 ? -21.775 -3.805 19.103 1.00 87.50 123 ASP A N 1
ATOM 991 C CA . ASP A 1 123 ? -22.399 -3.192 20.277 1.00 87.50 123 ASP A CA 1
ATOM 992 C C . ASP A 1 123 ? -22.600 -4.217 21.414 1.00 87.50 123 ASP A C 1
ATOM 994 O O . ASP A 1 123 ? -22.344 -5.413 21.262 1.00 87.50 123 ASP A O 1
ATOM 998 N N . GLN A 1 124 ? -23.110 -3.757 22.560 1.00 87.25 124 GLN A N 1
ATOM 999 C CA . GLN A 1 124 ? -23.391 -4.618 23.720 1.00 87.25 124 GLN A CA 1
ATOM 1000 C C . GLN A 1 124 ? -24.446 -5.705 23.448 1.00 87.25 124 GLN A C 1
ATOM 1002 O O . GLN A 1 124 ? -24.527 -6.681 24.191 1.00 87.25 124 GLN A O 1
ATOM 1007 N N . ASN A 1 125 ? -25.249 -5.549 22.394 1.00 92.06 125 ASN A N 1
ATOM 1008 C CA . ASN A 1 125 ? -26.274 -6.504 21.985 1.00 92.06 125 ASN A CA 1
ATOM 1009 C C . ASN A 1 125 ? -25.741 -7.502 20.938 1.00 92.06 125 ASN A C 1
ATOM 1011 O O . ASN A 1 125 ? -26.495 -8.356 20.473 1.00 92.06 125 ASN A O 1
ATOM 1015 N N . GLY A 1 126 ? -24.463 -7.399 20.553 1.00 89.12 126 GLY A N 1
ATOM 1016 C CA . GLY A 1 126 ? -23.836 -8.241 19.538 1.00 89.12 126 GLY A CA 1
ATOM 1017 C C . GLY A 1 126 ? -24.139 -7.828 18.094 1.00 89.12 126 GLY A C 1
ATOM 1018 O O . GLY A 1 126 ? -23.881 -8.610 17.180 1.00 89.12 126 GLY A O 1
ATOM 1019 N N . ASN A 1 127 ? -24.671 -6.626 17.853 1.00 93.25 127 ASN A N 1
ATOM 1020 C CA . ASN A 1 127 ? -24.899 -6.129 16.496 1.00 93.25 127 ASN A CA 1
ATOM 1021 C C . ASN A 1 127 ? -23.614 -5.514 15.922 1.00 93.25 127 ASN A C 1
ATOM 1023 O O . ASN A 1 127 ? -22.959 -4.736 16.619 1.00 93.25 127 ASN A O 1
ATOM 1027 N N . PRO A 1 128 ? -23.254 -5.795 14.657 1.00 94.12 128 PRO A N 1
ATOM 1028 C CA . PRO A 1 128 ? -22.081 -5.196 14.033 1.00 94.12 128 PRO A CA 1
ATOM 1029 C C . PRO A 1 128 ? -22.273 -3.689 13.821 1.00 94.12 128 PRO A C 1
ATOM 1031 O O . PRO A 1 128 ? -23.312 -3.248 13.328 1.00 94.12 128 PRO A O 1
ATOM 1034 N N . LEU A 1 129 ? -21.245 -2.905 14.144 1.00 93.19 129 LEU A N 1
ATOM 1035 C CA . LEU A 1 129 ? -21.257 -1.448 14.047 1.00 93.19 129 LEU A CA 1
ATOM 1036 C C . LEU A 1 129 ? -20.510 -0.963 12.792 1.00 93.19 129 LEU A C 1
ATOM 1038 O O . LEU A 1 129 ? -19.272 -0.977 12.766 1.00 93.19 129 LEU A O 1
ATOM 1042 N N . PRO A 1 130 ? -21.223 -0.511 11.744 1.00 95.88 130 PRO A N 1
ATOM 1043 C CA . PRO A 1 130 ? -20.595 0.073 10.567 1.00 95.88 130 PRO A CA 1
ATOM 1044 C C . PRO A 1 130 ? -20.122 1.509 10.827 1.00 95.88 130 PRO A C 1
ATOM 1046 O O . PRO A 1 130 ? -20.625 2.198 11.715 1.00 95.88 130 PRO A O 1
ATOM 1049 N N . ASN A 1 131 ? -19.209 1.998 9.984 1.00 95.56 131 ASN A N 1
ATOM 1050 C CA . ASN A 1 131 ? -18.754 3.392 9.962 1.00 95.56 131 ASN A CA 1
ATOM 1051 C C . ASN A 1 131 ? -18.015 3.870 11.238 1.00 95.56 131 ASN A C 1
ATOM 1053 O O . ASN A 1 131 ? -17.821 5.076 11.436 1.00 95.56 131 ASN A O 1
ATOM 1057 N N . VAL A 1 132 ? -17.575 2.931 12.081 1.00 94.06 132 VAL A N 1
ATOM 1058 C CA . VAL A 1 132 ? -16.761 3.168 13.283 1.00 94.06 132 VAL A CA 1
ATOM 1059 C C . VAL A 1 132 ? -15.317 3.395 12.866 1.00 94.06 132 VAL A C 1
ATOM 1061 O O . VAL A 1 132 ? -14.801 2.635 12.054 1.00 94.06 132 VAL A O 1
ATOM 1064 N N . ILE A 1 133 ? -14.652 4.412 13.418 1.00 94.69 133 ILE A N 1
ATOM 1065 C CA . ILE A 1 133 ? -13.234 4.654 13.126 1.00 94.69 133 ILE A CA 1
ATOM 1066 C C . ILE A 1 133 ? -12.398 3.621 13.878 1.00 94.69 133 ILE A C 1
ATOM 1068 O O . ILE A 1 133 ? -12.538 3.495 15.097 1.00 94.69 133 ILE A O 1
ATOM 1072 N N . VAL A 1 134 ? -11.531 2.909 13.160 1.00 93.81 134 VAL A N 1
ATOM 1073 C CA . VAL A 1 134 ? -10.607 1.921 13.729 1.00 93.81 134 VAL A CA 1
ATOM 1074 C C . VAL A 1 134 ? -9.223 2.178 13.151 1.00 93.81 134 VAL A C 1
ATOM 1076 O O . VAL A 1 134 ? -8.955 1.848 11.999 1.00 93.81 134 VAL A O 1
ATOM 1079 N N . GLU A 1 135 ? -8.348 2.779 13.954 1.00 92.38 135 GLU A N 1
ATOM 1080 C CA . GLU A 1 135 ? -7.006 3.189 13.531 1.00 92.38 135 GLU A CA 1
ATOM 1081 C C . GLU A 1 135 ? -5.976 2.913 14.625 1.00 92.38 135 GLU A C 1
ATOM 1083 O O . GLU A 1 135 ? -6.286 2.893 15.821 1.00 92.38 135 GLU A O 1
ATOM 1088 N N . VAL A 1 136 ? -4.723 2.727 14.220 1.00 93.50 136 VAL A N 1
ATOM 1089 C CA . VAL A 1 136 ? -3.608 2.664 15.166 1.00 93.50 136 VAL A CA 1
ATOM 1090 C C . VAL A 1 136 ? -3.344 4.072 15.708 1.00 93.50 136 VAL A C 1
ATOM 1092 O O . VAL A 1 136 ? -3.361 5.046 14.958 1.00 93.50 136 VAL A O 1
ATOM 1095 N N . GLN A 1 137 ? -3.103 4.192 17.014 1.00 89.62 137 GLN A N 1
ATOM 1096 C CA . GLN A 1 137 ? -2.985 5.469 17.726 1.00 89.62 137 GLN A CA 1
ATOM 1097 C C . GLN A 1 137 ? -2.028 6.480 17.065 1.00 89.62 137 GLN A C 1
ATOM 1099 O O . GLN A 1 137 ? -2.312 7.682 17.068 1.00 89.62 137 GLN A O 1
ATOM 1104 N N . ASP A 1 138 ? -0.911 6.010 16.515 1.00 91.12 138 ASP A N 1
ATOM 1105 C CA . ASP A 1 138 ? 0.134 6.803 15.865 1.00 91.12 138 ASP A CA 1
ATOM 1106 C C . ASP A 1 138 ? 0.052 6.805 14.326 1.00 91.12 138 ASP A C 1
ATOM 1108 O O . ASP A 1 138 ? 0.873 7.450 13.677 1.00 91.12 138 ASP A O 1
ATOM 1112 N N . ARG A 1 139 ? -0.973 6.174 13.734 1.00 94.81 139 ARG A N 1
ATOM 1113 C CA . ARG A 1 139 ? -1.217 6.138 12.280 1.00 94.81 139 ARG A CA 1
ATOM 1114 C C . ARG A 1 139 ? -2.566 6.753 11.924 1.00 94.81 139 ARG A C 1
ATOM 1116 O O . ARG A 1 139 ? -3.520 6.067 11.570 1.00 94.81 139 ARG A O 1
ATOM 1123 N N . LYS A 1 140 ? -2.647 8.076 12.053 1.00 92.06 140 LYS A N 1
ATOM 1124 C CA . LYS A 1 140 ? -3.853 8.836 11.704 1.00 92.06 140 LYS A CA 1
ATOM 1125 C C . LYS A 1 140 ? -3.868 9.142 10.212 1.00 92.06 140 LYS A C 1
ATOM 1127 O O . LYS A 1 140 ? -2.985 9.852 9.725 1.00 92.06 140 LYS A O 1
ATOM 1132 N N . HIS A 1 141 ? -4.878 8.648 9.506 1.00 96.12 141 HIS A N 1
ATOM 1133 C CA . HIS A 1 141 ? -5.051 8.919 8.083 1.00 96.12 141 HIS A CA 1
ATOM 1134 C C . HIS A 1 141 ? -5.761 10.260 7.860 1.00 96.12 141 HIS A C 1
ATOM 1136 O O . HIS A 1 141 ? -6.537 10.725 8.696 1.00 96.12 141 HIS A O 1
ATOM 1142 N N . ILE A 1 142 ? -5.512 10.888 6.705 1.00 94.75 142 ILE A N 1
ATOM 1143 C CA . ILE A 1 142 ? -6.163 12.156 6.317 1.00 94.75 142 ILE A CA 1
ATOM 1144 C C . ILE A 1 142 ? -7.688 11.983 6.267 1.00 94.75 142 ILE A C 1
ATOM 1146 O O . ILE A 1 142 ? -8.427 12.819 6.784 1.00 94.75 142 ILE A O 1
ATOM 1150 N N . CYS A 1 143 ? -8.153 10.888 5.662 1.00 96.12 143 CYS A N 1
ATOM 1151 C CA . CYS A 1 143 ? -9.514 10.398 5.825 1.00 96.12 143 CYS A CA 1
ATOM 1152 C C . CYS A 1 143 ? -9.460 9.200 6.786 1.00 96.12 143 CYS A C 1
ATOM 1154 O O . CYS A 1 143 ? -8.854 8.192 6.420 1.00 96.12 143 CYS A O 1
ATOM 1156 N N . PRO A 1 144 ? -10.031 9.299 8.000 1.00 95.81 144 PRO A N 1
ATOM 1157 C CA . PRO A 1 144 ? -9.933 8.233 8.992 1.00 95.81 144 PRO A CA 1
ATOM 1158 C C . PRO A 1 144 ? -10.515 6.918 8.486 1.00 95.81 144 PRO A C 1
ATOM 1160 O O . PRO A 1 144 ? -11.605 6.916 7.907 1.00 95.81 144 PRO A O 1
ATOM 1163 N N . TYR A 1 145 ? -9.826 5.808 8.748 1.00 97.12 145 TYR A N 1
ATOM 1164 C CA . TYR A 1 145 ? -10.279 4.484 8.320 1.00 97.12 145 TYR A CA 1
ATOM 1165 C C . TYR A 1 145 ? -11.455 3.994 9.159 1.00 97.12 145 TYR A C 1
ATOM 1167 O O . TYR A 1 145 ? -11.452 4.094 10.388 1.00 97.12 145 TYR A O 1
ATOM 1175 N N . ARG A 1 146 ? -12.472 3.451 8.484 1.00 96.62 146 ARG A N 1
ATOM 1176 C CA . ARG A 1 146 ? -13.738 3.047 9.100 1.00 96.62 146 ARG A CA 1
ATOM 1177 C C . ARG A 1 146 ? -14.124 1.608 8.804 1.00 96.62 146 ARG A C 1
ATOM 1179 O O . ARG A 1 146 ? -13.763 1.064 7.759 1.00 96.62 146 ARG A O 1
ATOM 1186 N N . THR A 1 147 ? -14.908 1.023 9.706 1.00 96.94 147 THR A N 1
ATOM 1187 C CA . THR A 1 147 ? -15.527 -0.287 9.504 1.00 96.94 147 THR A CA 1
ATOM 1188 C C . THR A 1 147 ? -16.501 -0.277 8.327 1.00 96.94 147 THR A C 1
ATOM 1190 O O . THR A 1 147 ? -17.202 0.709 8.075 1.00 96.94 147 THR A O 1
ATOM 1193 N N . ASN A 1 148 ? -16.574 -1.399 7.610 1.00 97.62 148 ASN A N 1
ATOM 1194 C CA . ASN A 1 148 ? -17.503 -1.576 6.497 1.00 97.62 148 ASN A CA 1
ATOM 1195 C C . ASN A 1 148 ? -18.952 -1.812 6.982 1.00 97.62 148 ASN A C 1
ATOM 1197 O O . ASN A 1 148 ? -19.249 -1.795 8.176 1.00 97.62 148 ASN A O 1
ATOM 1201 N N . LYS A 1 149 ? -19.877 -2.080 6.050 1.00 97.38 149 LYS A N 1
ATOM 1202 C CA . LYS A 1 149 ? -21.301 -2.333 6.354 1.00 97.38 149 LYS A CA 1
ATOM 1203 C C . LYS A 1 149 ? -21.569 -3.544 7.268 1.00 97.38 149 LYS A C 1
ATOM 1205 O O . LYS A 1 149 ? -22.665 -3.653 7.801 1.00 97.38 149 LYS A O 1
ATOM 1210 N N . TYR A 1 150 ? -20.596 -4.442 7.425 1.00 97.00 150 TYR A N 1
ATOM 1211 C CA . TYR A 1 150 ? -20.640 -5.613 8.306 1.00 97.00 150 TYR A CA 1
ATOM 1212 C C . TYR A 1 150 ? -19.876 -5.388 9.620 1.00 97.00 150 TYR A C 1
ATOM 1214 O O . TYR A 1 150 ? -19.616 -6.341 10.353 1.00 97.00 150 TYR A O 1
ATOM 1222 N N . GLY A 1 151 ? -19.480 -4.144 9.908 1.00 95.62 151 GLY A N 1
ATOM 1223 C CA . GLY A 1 151 ? -18.677 -3.796 11.075 1.00 95.62 151 GLY A CA 1
ATOM 1224 C C . GLY A 1 151 ? -17.232 -4.288 11.001 1.00 95.62 151 GLY A C 1
ATOM 1225 O O . GLY A 1 151 ? -16.529 -4.215 12.004 1.00 95.62 151 GLY A O 1
ATOM 1226 N N . GLU A 1 152 ? -16.776 -4.785 9.847 1.00 96.56 152 GLU A N 1
ATOM 1227 C CA . GLU A 1 152 ? -15.429 -5.334 9.684 1.00 96.56 152 GLU A CA 1
ATOM 1228 C C . GLU A 1 152 ? -14.400 -4.226 9.466 1.00 96.56 152 GLU A C 1
ATOM 1230 O O . GLU A 1 152 ? -14.657 -3.261 8.743 1.00 96.56 152 GLU A O 1
ATOM 1235 N N . TYR A 1 153 ? -13.212 -4.402 10.037 1.00 95.94 153 TYR A N 1
ATOM 1236 C CA . TYR A 1 153 ? -12.033 -3.583 9.772 1.00 95.94 153 TYR A CA 1
ATOM 1237 C C . TYR A 1 153 ? -10.850 -4.472 9.371 1.00 95.94 153 TYR A C 1
ATOM 1239 O O . TYR A 1 153 ? -10.742 -5.630 9.787 1.00 95.94 153 TYR A O 1
ATOM 1247 N N . TYR A 1 154 ? -9.939 -3.896 8.591 1.00 96.25 154 TYR A N 1
ATOM 1248 C CA . TYR A 1 154 ? -8.707 -4.529 8.131 1.00 96.25 154 TYR A CA 1
ATOM 1249 C C . TYR A 1 154 ? -7.588 -3.495 8.214 1.00 96.25 154 TYR A C 1
ATOM 1251 O O . TYR A 1 154 ? -7.714 -2.412 7.649 1.00 96.25 154 TYR A O 1
ATOM 1259 N N . LEU A 1 155 ? -6.514 -3.816 8.928 1.00 95.81 155 LEU A N 1
ATOM 1260 C CA . LEU A 1 155 ? -5.358 -2.943 9.104 1.00 95.81 155 LEU A CA 1
ATOM 1261 C C . LEU A 1 155 ? -4.101 -3.732 8.757 1.00 95.81 155 LEU A C 1
ATOM 1263 O O . LEU A 1 155 ? -3.686 -4.612 9.514 1.00 95.81 155 LEU A O 1
ATOM 1267 N N . LEU A 1 156 ? -3.505 -3.417 7.605 1.00 96.31 156 LEU A N 1
ATOM 1268 C CA . LEU A 1 156 ? -2.226 -3.990 7.196 1.00 96.31 156 LEU A CA 1
ATOM 1269 C C . LEU A 1 156 ? -1.121 -3.390 8.064 1.00 96.31 156 LEU A C 1
ATOM 1271 O O . LEU A 1 156 ? -0.852 -2.196 8.004 1.00 96.31 156 LEU A O 1
ATOM 1275 N N . LEU A 1 157 ? -0.490 -4.231 8.877 1.00 96.12 157 LEU A N 1
ATOM 1276 C CA . LEU A 1 157 ? 0.538 -3.842 9.836 1.00 96.12 157 LEU A CA 1
ATOM 1277 C C . LEU A 1 157 ? 1.674 -4.864 9.791 1.00 96.12 157 LEU A C 1
ATOM 1279 O O . LEU A 1 157 ? 1.442 -6.066 9.622 1.00 96.12 157 LEU A O 1
ATOM 1283 N N . LEU A 1 158 ? 2.905 -4.391 9.961 1.00 94.81 158 LEU A N 1
ATOM 1284 C CA . LEU A 1 158 ? 4.051 -5.275 10.157 1.00 94.81 158 LEU A CA 1
ATOM 1285 C C . LEU A 1 158 ? 4.013 -5.904 11.560 1.00 94.81 158 LEU A C 1
ATOM 1287 O O . LEU A 1 158 ? 3.295 -5.419 12.428 1.00 94.81 158 LEU A O 1
ATOM 1291 N N . PRO A 1 159 ? 4.754 -6.997 11.814 1.00 91.62 159 PRO A N 1
ATOM 1292 C CA . PRO A 1 159 ? 4.820 -7.588 13.147 1.00 91.62 159 PRO A CA 1
ATOM 1293 C C . PRO A 1 159 ? 5.275 -6.573 14.202 1.00 91.62 159 PRO A C 1
ATOM 1295 O O . PRO A 1 159 ? 6.323 -5.945 14.049 1.00 91.62 159 PRO A O 1
ATOM 1298 N N . GLY A 1 160 ? 4.509 -6.446 15.285 1.00 88.56 160 GLY A N 1
ATOM 1299 C CA . GLY A 1 160 ? 4.747 -5.431 16.304 1.00 88.56 160 GLY A CA 1
ATOM 1300 C C . GLY A 1 160 ? 3.665 -5.376 17.380 1.00 88.56 160 GLY A C 1
ATOM 1301 O O . GLY A 1 160 ? 2.734 -6.187 17.413 1.00 88.56 160 GLY A O 1
ATOM 1302 N N . SER A 1 161 ? 3.815 -4.398 18.270 1.00 88.44 161 SER A N 1
ATOM 1303 C CA . SER A 1 161 ? 2.846 -4.084 19.318 1.00 88.44 161 SER A CA 1
ATOM 1304 C C . SER A 1 161 ? 2.219 -2.732 19.029 1.00 88.44 161 SER A C 1
ATOM 1306 O O . SER A 1 161 ? 2.926 -1.736 18.893 1.00 88.44 161 SER A O 1
ATOM 1308 N N . TYR A 1 162 ? 0.896 -2.706 18.960 1.00 87.88 162 TYR A N 1
ATOM 1309 C CA . TYR A 1 162 ? 0.115 -1.563 18.520 1.00 87.88 162 TYR A CA 1
ATOM 1310 C C . TYR A 1 162 ? -0.998 -1.265 19.511 1.00 87.88 162 TYR A C 1
ATOM 1312 O O . TYR A 1 162 ? -1.558 -2.163 20.142 1.00 87.88 162 TYR A O 1
ATOM 1320 N N . ILE A 1 163 ? -1.350 0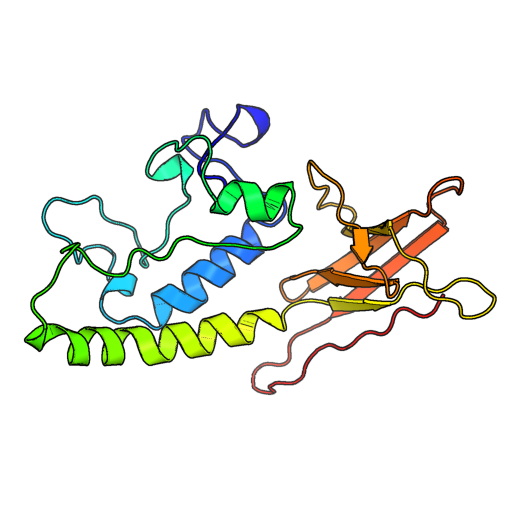.009 19.615 1.00 90.31 163 ILE A N 1
ATOM 1321 C CA . ILE A 1 163 ? -2.551 0.447 20.313 1.00 90.31 163 ILE A CA 1
ATOM 1322 C C . ILE A 1 163 ? -3.572 0.832 19.253 1.00 90.31 163 ILE A C 1
ATOM 1324 O O . ILE A 1 163 ? -3.318 1.736 18.458 1.00 90.31 163 ILE A O 1
ATOM 1328 N N . ILE A 1 164 ? -4.711 0.140 19.237 1.00 90.62 164 ILE A N 1
ATOM 1329 C CA . ILE A 1 164 ? -5.812 0.447 18.322 1.00 90.62 164 ILE A CA 1
ATOM 1330 C C . ILE A 1 164 ? -6.870 1.244 19.068 1.00 90.62 164 ILE A C 1
ATOM 1332 O O . ILE A 1 164 ? -7.340 0.825 20.129 1.00 90.62 164 ILE A O 1
ATOM 1336 N N . ASN A 1 165 ? -7.232 2.381 18.481 1.00 90.25 165 ASN A N 1
ATOM 1337 C CA . ASN A 1 165 ? -8.305 3.240 18.945 1.00 90.25 165 ASN A CA 1
ATOM 1338 C C . ASN A 1 165 ? -9.569 2.945 18.144 1.00 90.25 165 ASN A C 1
ATOM 1340 O O . ASN A 1 165 ? -9.565 3.015 16.913 1.00 90.25 165 ASN A O 1
ATOM 1344 N N . VAL A 1 166 ? -10.650 2.651 18.863 1.00 91.25 166 VAL A N 1
ATOM 1345 C CA . VAL A 1 166 ? -11.988 2.467 18.298 1.00 91.25 166 VAL A CA 1
ATOM 1346 C C . VAL A 1 166 ? -12.851 3.662 18.700 1.00 91.25 166 VAL A C 1
ATOM 1348 O O . VAL A 1 166 ? -13.146 3.850 19.882 1.00 91.25 166 VAL A O 1
ATOM 1351 N N . THR A 1 167 ? -13.253 4.474 17.721 1.00 90.12 167 THR A N 1
ATOM 1352 C CA . THR A 1 167 ? -14.042 5.695 17.948 1.00 90.12 167 THR A CA 1
ATOM 1353 C C . THR A 1 167 ? -15.405 5.579 17.274 1.00 90.12 167 THR A C 1
ATOM 1355 O O . THR A 1 167 ? -15.516 5.595 16.044 1.00 90.12 167 THR A O 1
ATOM 1358 N N . VAL A 1 168 ? -16.452 5.492 18.094 1.00 86.56 168 VAL A N 1
ATOM 1359 C CA . VAL A 1 168 ? -17.856 5.460 17.663 1.00 86.56 168 VAL A CA 1
ATOM 1360 C C . VAL A 1 168 ? -18.415 6.884 17.703 1.00 86.56 168 VAL A C 1
ATOM 1362 O O . VAL A 1 168 ? -18.245 7.595 18.690 1.00 86.56 168 VAL A O 1
ATOM 1365 N N . SER A 1 169 ? -19.073 7.331 16.631 1.00 81.31 169 SER A N 1
ATOM 1366 C CA . SER A 1 169 ? -19.653 8.679 16.571 1.00 81.31 169 SER A CA 1
ATOM 1367 C C . SER A 1 169 ? -20.642 8.928 17.714 1.00 81.31 169 SER A C 1
ATOM 1369 O O . SER A 1 169 ? -21.544 8.128 17.935 1.00 81.31 169 SER A O 1
ATOM 1371 N N . GLY A 1 170 ? -20.492 10.059 18.410 1.00 74.19 170 GLY A N 1
ATOM 1372 C CA . GLY A 1 170 ? -21.363 10.438 19.531 1.00 74.19 170 GLY A CA 1
ATOM 1373 C C . GLY A 1 170 ? -20.979 9.827 20.883 1.00 74.19 170 GLY A C 1
ATOM 1374 O O . GLY A 1 170 ? -21.655 10.098 21.869 1.00 74.19 170 GLY A O 1
ATOM 1375 N N . HIS A 1 171 ? -19.892 9.056 20.941 1.00 68.19 171 HIS A N 1
ATOM 1376 C CA . HIS A 1 171 ? -19.318 8.526 22.173 1.00 68.19 171 HIS A CA 1
ATOM 1377 C C . HIS A 1 171 ? -17.875 9.009 22.330 1.00 68.19 171 HIS A C 1
ATOM 1379 O O . HIS A 1 171 ? -17.171 9.224 21.338 1.00 68.19 171 H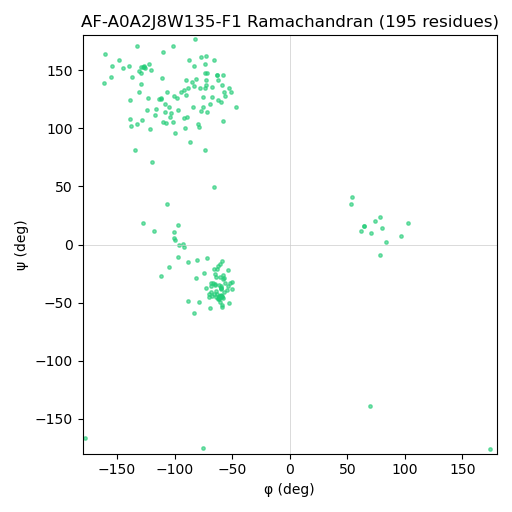IS A O 1
ATOM 1385 N N . ASP A 1 172 ? -17.423 9.158 23.575 1.00 63.22 172 ASP A N 1
ATOM 1386 C CA . ASP A 1 172 ? -15.996 9.301 23.850 1.00 63.22 172 ASP A CA 1
ATOM 1387 C C . ASP A 1 172 ? -15.250 8.068 23.305 1.00 63.22 172 ASP A C 1
ATOM 1389 O O . ASP A 1 172 ? -15.809 6.966 23.310 1.00 63.22 172 ASP A O 1
ATOM 1393 N N . PRO A 1 173 ? -14.006 8.208 22.808 1.00 60.44 173 PRO A N 1
ATOM 1394 C CA . PRO A 1 173 ? -13.219 7.066 22.353 1.00 60.44 173 PRO A CA 1
ATOM 1395 C C . PRO A 1 173 ? -13.067 6.087 23.524 1.00 60.44 173 PRO A C 1
ATOM 1397 O O . PRO A 1 173 ? -12.390 6.373 24.509 1.00 60.44 173 PRO A O 1
ATOM 1400 N N . HIS A 1 174 ? -13.781 4.964 23.461 1.00 56.44 174 HIS A N 1
ATOM 1401 C CA . HIS A 1 174 ? -14.008 4.092 24.620 1.00 56.44 174 HIS A CA 1
ATOM 1402 C C . HIS A 1 174 ? -13.446 2.684 24.464 1.00 56.44 174 HIS A C 1
ATOM 1404 O O . HIS A 1 174 ? -13.672 1.835 25.322 1.00 56.44 174 HIS A O 1
ATOM 1410 N N . LEU A 1 175 ? -12.620 2.440 23.446 1.00 60.38 175 LEU A N 1
ATOM 1411 C CA . LEU A 1 175 ? -11.824 1.221 23.417 1.00 60.38 175 LEU A CA 1
ATOM 1412 C C . LEU A 1 175 ? -10.404 1.499 22.928 1.00 60.38 175 LEU A C 1
ATOM 1414 O O . LEU A 1 175 ? -10.162 1.738 21.745 1.00 60.38 175 LEU A O 1
ATOM 1418 N N . THR A 1 176 ? -9.468 1.438 23.872 1.00 61.59 176 THR A N 1
ATOM 1419 C CA . THR A 1 176 ? -8.032 1.352 23.620 1.00 61.59 176 THR A CA 1
ATOM 1420 C C . THR A 1 176 ? -7.623 -0.086 23.891 1.00 61.59 176 THR A C 1
ATOM 1422 O O . THR A 1 176 ? -7.629 -0.525 25.041 1.00 61.59 176 THR A O 1
ATOM 1425 N N . LYS A 1 177 ? -7.288 -0.844 22.842 1.00 65.81 177 LYS A N 1
ATOM 1426 C CA . LYS A 1 177 ? -6.777 -2.210 23.009 1.00 65.81 177 LYS A CA 1
ATOM 1427 C C . LYS A 1 177 ? -5.330 -2.287 22.564 1.00 65.81 177 LYS A C 1
ATOM 1429 O O . LYS A 1 177 ? -4.997 -1.939 21.432 1.00 65.81 177 LYS A O 1
ATOM 1434 N N . LEU A 1 178 ? -4.485 -2.764 23.472 1.00 67.38 178 LEU A N 1
ATOM 1435 C CA . LEU A 1 178 ? -3.122 -3.154 23.151 1.00 67.38 178 LEU A CA 1
ATOM 1436 C C . LEU A 1 178 ? -3.177 -4.499 22.425 1.00 67.38 178 LEU A C 1
ATOM 1438 O O . LEU A 1 178 ? -3.653 -5.496 22.972 1.00 67.38 178 LEU A O 1
ATOM 1442 N N . LEU A 1 179 ? -2.706 -4.516 21.188 1.00 69.06 179 LEU A N 1
ATOM 1443 C CA . LEU A 1 179 ? -2.561 -5.716 20.386 1.00 69.06 179 LEU A CA 1
ATOM 1444 C C . LEU A 1 179 ? -1.083 -5.925 20.101 1.00 69.06 179 LEU A C 1
ATOM 1446 O O . LEU A 1 179 ? -0.451 -5.124 19.421 1.00 69.06 179 LEU A O 1
ATOM 1450 N N . SER A 1 180 ? -0.552 -7.031 20.599 1.00 66.25 180 SER A N 1
ATOM 1451 C CA . SER A 1 180 ? 0.780 -7.504 20.248 1.00 66.25 180 SER A CA 1
ATOM 1452 C C . SER A 1 180 ? 0.615 -8.735 19.380 1.00 66.25 180 SER A C 1
ATOM 1454 O O . SER A 1 180 ? 0.012 -9.717 19.816 1.00 66.25 180 SER A O 1
ATOM 1456 N N . PHE A 1 181 ? 1.139 -8.696 18.160 1.00 71.12 181 PHE A N 1
ATOM 1457 C CA . PHE A 1 181 ? 1.182 -9.875 17.308 1.00 71.12 181 PHE A CA 1
ATOM 1458 C C . PHE A 1 181 ? 2.589 -10.050 16.746 1.00 71.12 181 PHE A C 1
ATOM 1460 O O . PHE A 1 181 ? 3.224 -9.122 16.248 1.00 71.12 181 PHE A O 1
ATOM 1467 N N . ALA A 1 182 ? 3.092 -11.272 16.862 1.00 58.22 182 ALA A N 1
ATOM 1468 C CA . ALA A 1 182 ? 4.370 -11.668 16.305 1.00 58.22 182 ALA A CA 1
ATOM 1469 C C . ALA A 1 182 ? 4.101 -12.658 15.177 1.00 58.22 182 ALA A C 1
ATOM 1471 O O . ALA A 1 182 ? 3.441 -13.675 15.386 1.00 58.22 182 ALA A O 1
ATOM 1472 N N . CYS A 1 183 ? 4.637 -12.381 13.992 1.00 51.91 183 CYS A N 1
ATOM 1473 C CA . CYS A 1 183 ? 4.639 -13.364 12.920 1.00 51.91 183 CYS A CA 1
ATOM 1474 C C . CYS A 1 183 ? 5.748 -14.386 13.213 1.00 51.91 183 CYS A C 1
ATOM 1476 O O . CYS A 1 183 ? 6.932 -14.032 13.265 1.00 51.91 183 CYS A O 1
ATOM 1478 N N . LYS A 1 184 ? 5.383 -15.649 13.463 1.00 44.09 184 LYS A N 1
ATOM 1479 C CA . LYS A 1 184 ? 6.366 -16.731 13.605 1.00 44.09 184 LYS A CA 1
ATOM 1480 C C . LYS A 1 184 ? 7.028 -16.965 12.247 1.00 44.09 184 LYS A C 1
ATOM 1482 O O . LYS A 1 184 ? 6.345 -17.194 11.253 1.00 44.09 184 LYS A O 1
ATOM 1487 N N . ARG A 1 185 ? 8.366 -16.950 12.184 1.00 37.91 185 ARG A N 1
ATOM 1488 C CA . ARG A 1 185 ? 9.077 -17.362 10.960 1.00 37.91 185 ARG A CA 1
ATOM 1489 C C . ARG A 1 185 ? 8.710 -18.811 10.631 1.00 37.91 185 ARG A C 1
ATOM 1491 O O . ARG A 1 185 ? 8.980 -19.696 11.435 1.00 37.91 185 ARG A O 1
ATOM 1498 N N . GLY A 1 186 ? 8.174 -19.041 9.433 1.00 41.50 186 GLY A N 1
ATOM 1499 C CA . GLY A 1 186 ? 7.994 -20.382 8.868 1.00 41.50 186 GLY A CA 1
ATOM 1500 C C . GLY A 1 186 ? 6.612 -21.016 9.035 1.00 41.50 186 GLY A C 1
ATOM 1501 O O . GLY A 1 186 ? 6.461 -22.176 8.669 1.00 41.50 186 GLY A O 1
ATOM 1502 N N . GLN A 1 187 ? 5.611 -20.290 9.537 1.00 35.78 187 GLN A N 1
ATOM 1503 C CA . GLN A 1 187 ? 4.215 -20.727 9.482 1.00 35.78 187 GLN A CA 1
ATOM 1504 C C . GLN A 1 187 ? 3.387 -19.663 8.764 1.00 35.78 187 GLN A C 1
ATOM 1506 O O . GLN A 1 187 ? 3.402 -18.500 9.160 1.00 35.78 187 GLN A O 1
ATOM 1511 N N . ASP A 1 188 ? 2.655 -20.075 7.728 1.00 39.06 188 ASP A N 1
ATOM 1512 C CA . ASP A 1 188 ? 1.556 -19.331 7.099 1.00 39.06 188 ASP A CA 1
ATOM 1513 C C . ASP A 1 188 ? 0.370 -19.181 8.090 1.00 39.06 188 ASP A C 1
ATOM 1515 O O . ASP A 1 188 ? -0.769 -19.539 7.799 1.00 39.06 188 ASP A O 1
ATOM 1519 N N . GLU A 1 189 ? 0.638 -18.730 9.319 1.00 39.06 189 GLU A N 1
ATOM 1520 C CA . GLU A 1 189 ? -0.344 -18.591 10.394 1.00 39.06 189 GLU A CA 1
ATOM 1521 C C . GLU A 1 189 ? -0.797 -17.134 10.492 1.00 39.06 189 GLU A C 1
ATOM 1523 O O . GLU A 1 189 ? -0.172 -16.274 11.111 1.00 39.06 189 GLU A O 1
ATOM 1528 N N . PHE A 1 190 ? -1.928 -16.885 9.840 1.00 44.75 190 PHE A N 1
ATOM 1529 C CA . PHE A 1 190 ? -2.750 -15.689 9.940 1.00 44.75 190 PHE A CA 1
ATOM 1530 C C . PHE A 1 190 ? -2.977 -15.282 11.405 1.00 44.75 190 PHE A C 1
ATOM 1532 O O . PHE A 1 190 ? -3.614 -16.013 12.166 1.00 44.75 190 PHE A O 1
ATOM 1539 N N . CYS A 1 191 ? -2.524 -14.090 11.803 1.00 43.19 191 CYS A N 1
ATOM 1540 C CA . CYS A 1 191 ? -2.887 -13.503 13.094 1.00 43.19 191 CYS A CA 1
ATOM 1541 C C . CYS A 1 191 ? -4.345 -13.008 13.054 1.00 43.19 191 CYS A C 1
ATOM 1543 O O . CYS A 1 191 ? -4.624 -11.833 12.839 1.00 43.19 191 CYS A O 1
ATOM 1545 N N . LEU A 1 192 ? -5.304 -13.917 13.237 1.00 38.03 192 LEU A N 1
ATOM 1546 C CA . LEU A 1 192 ? -6.707 -13.576 13.478 1.00 38.03 192 LEU A CA 1
ATOM 1547 C C . LEU A 1 192 ? -6.885 -13.190 14.950 1.00 38.03 192 LEU A C 1
ATOM 1549 O O . LEU A 1 192 ? -6.936 -14.052 15.824 1.00 38.03 192 LEU A O 1
ATOM 1553 N N . THR A 1 193 ? -7.006 -11.897 15.235 1.00 42.38 193 THR A N 1
ATOM 1554 C CA . THR A 1 193 ? -7.470 -11.402 16.535 1.00 42.38 193 THR A CA 1
ATOM 1555 C C . THR A 1 193 ? -8.879 -10.844 16.381 1.00 42.38 193 THR A C 1
ATOM 1557 O O . THR A 1 193 ? -9.081 -9.751 15.866 1.00 42.38 193 THR A O 1
ATOM 1560 N N . SER A 1 194 ? -9.880 -11.599 16.844 1.00 38.50 194 SER A N 1
ATOM 1561 C CA . SER A 1 194 ? -11.241 -11.072 16.960 1.00 38.50 194 SER A CA 1
ATOM 1562 C C . SER A 1 194 ? -11.275 -10.028 18.077 1.00 38.50 194 SER A C 1
ATOM 1564 O O . SER A 1 194 ? -10.954 -10.322 19.233 1.00 38.50 194 SER A O 1
ATOM 1566 N N . LEU A 1 195 ? -11.651 -8.795 17.746 1.00 41.81 195 LEU A N 1
ATOM 1567 C CA . LEU A 1 195 ? -12.003 -7.786 18.737 1.00 41.81 195 LEU A CA 1
ATOM 1568 C C . LEU A 1 195 ? -13.429 -8.069 19.217 1.00 41.81 195 LEU A C 1
ATOM 1570 O O . LEU A 1 195 ? -14.391 -7.776 18.526 1.00 41.81 195 LEU A O 1
ATOM 1574 N N . MET A 1 196 ? -13.562 -8.690 20.387 1.00 32.12 196 MET A N 1
ATOM 1575 C CA . MET A 1 196 ? -14.807 -8.629 21.154 1.00 32.12 196 MET A CA 1
ATOM 1576 C C . MET A 1 196 ? -14.706 -7.446 22.120 1.00 32.12 196 MET A C 1
ATOM 1578 O O . MET A 1 196 ? -13.649 -7.261 22.739 1.00 32.12 196 MET A O 1
ATOM 1582 N N . SER A 1 197 ? -15.767 -6.637 22.150 1.00 35.38 197 SER A N 1
ATOM 1583 C CA . SER A 1 197 ? -16.015 -5.566 23.122 1.00 35.38 197 SER A CA 1
ATOM 1584 C C . SER A 1 197 ? -16.278 -6.138 24.506 1.00 35.38 197 SER A C 1
ATOM 1586 O O . SER A 1 197 ? -17.080 -7.098 24.563 1.00 35.38 197 SER A O 1
#

Mean predicted aligned error: 6.05 Å

Solvent-accessible surface area (backbone atoms only — not comparable to full-atom values): 11356 Å² total; per-residue (Å²): 81,24,25,40,70,44,71,93,35,32,39,87,74,52,29,15,60,46,76,56,43,70,47,52,51,50,54,45,43,49,26,16,70,49,17,77,58,44,31,66,16,62,75,42,82,96,54,87,69,27,75,52,37,46,77,49,31,25,52,74,51,73,40,85,90,46,68,44,47,46,27,49,47,77,65,72,35,92,50,76,87,81,87,88,58,81,60,92,78,67,62,74,90,48,47,68,58,54,47,67,37,38,51,59,13,54,56,53,42,61,58,54,78,59,39,36,43,42,36,43,40,50,49,98,86,69,48,60,40,48,70,26,33,56,38,44,74,87,41,74,53,96,49,71,44,52,18,40,92,72,4,36,43,77,45,78,40,69,76,46,74,46,44,36,39,40,39,46,90,97,52,76,74,77,42,80,45,82,45,73,49,77,74,61,89,92,56,100,68,70,58,76,54,76,54,78,123

Organism: Pongo abelii (NCBI:txid9601)

Nearest PDB structures (foldseek):
  1uwy-assembly1_A  TM=9.761E-01  e=6.322E-32  Homo sapiens
  3mn8-assembly4_D  TM=9.068E-01  e=5.890E-17  Drosophila melanogaster
  3mn8-assembly2_B  TM=9.092E-01  e=1.189E-16  Drosophila melanogaster
  3mn8-assembly1_A  TM=9.070E-01  e=1.350E-16  Drosophila melanogaster
  2nsm-assembly1_A  TM=9.236E-01  e=3.096E-16  Homo sapiens